Protein AF-A0A2T6CXB2-F1 (afdb_monomer)

Secondary structure (DSSP, 8-state):
-HHHHHHHHHHHHHHHHHHHHHHSS-----------PPP------------GGG--HHHHS-HHHHHHHHHHHHHHHHHHHHHHHHHHHHHHHHHHHHHHHHHHHHHSTT-TTHHHHHHHHHHHHHHHHHHHHHHHHHHHHHHHHHHHHHHHHHHHH-TT-HHHHHHHHHHHHHHHHHHHHHHHHHHHHHHHHHHHHHHHHHHHHHHHHT-

Nearest PDB structures (foldseek):
  8snb-assembly1_1G  TM=4.450E-01  e=1.254E+00  Strongylocentrotus purpuratus
  3zx6-assembly1_B  TM=4.366E-01  e=4.293E+00  Archaeoglobus fulgidus DSM 4304
  7sqc-assembly1_1X  TM=3.582E-01  e=3.839E+00  Chlamydomonas reinhardtii
  8to0-assembly1_E  TM=3.572E-01  e=4.540E+00  Mus musculus

pLDDT: mean 79.6, std 19.06, range [40.72, 96.81]

Solvent-accessible surface area (backbone atoms only — not comparable to full-atom values): 12008 Å² total; per-residue (Å²): 114,75,70,58,55,54,51,50,53,52,48,53,50,51,52,52,50,51,50,51,54,64,65,65,47,76,91,72,72,86,79,73,86,76,86,67,85,83,78,87,79,78,94,74,88,75,94,68,81,77,69,79,87,72,67,55,72,69,74,72,50,52,57,68,60,53,50,58,64,54,45,57,58,52,52,52,42,53,53,49,52,54,52,43,54,54,51,51,52,54,45,53,52,53,51,50,51,50,52,49,53,54,50,51,54,69,73,46,75,86,46,95,62,52,67,64,54,52,51,54,50,50,54,50,53,50,49,53,52,52,51,52,51,25,46,52,35,39,52,52,19,44,55,29,41,52,50,18,52,53,26,47,52,50,29,69,78,38,74,84,41,59,65,33,51,53,51,20,51,52,32,43,53,51,19,54,52,36,36,51,52,18,52,50,49,49,52,52,50,51,58,54,54,54,52,54,53,51,56,53,52,56,52,53,51,53,64,57,74,77,106

Foldseek 3Di:
DVVVLVVVVVVVVVVVVVVVVVVPPPPDDPDDPPPDDDDDDDDDDDPPDPPVVPDPVVVVPPVVVVCVVLVVLVVVLVVLVVVLVVLVVVLVVLVVVLVVLVVVCVVQPDDPCVVVSVVVNVVSVVLNVLSVVLSVLSVVLSVLSVLLSVLVVVCVVPVPPPVSVVSSVVSNVSSVVSNVVSVVSVSVSVVVVVVVVVVVVVVVVVVVVVD

Radius of gyration: 27.87 Å; Cα contacts (8 Å, |Δi|>4): 90; chains: 1; bounding box: 56×37×94 Å

Mean predicted aligned error: 11.86 Å

Sequence (211 aa):
MKKYAILAAAAIGMTAMSLLAKEAAPAGATNVPAGGAAPQQAPGGDAASQNPANKPFLDRLDAVKIASTATSPVNLIISAAIIISFLVQKYGAALGELRGFSRTMRENNGGKNMPNLKEQMHLISRRVRVLRCATQCLASTIVLFIITVLATSVSIVQPDAAAAKIVAAAFMGLGLLTMMVGVLLEIADNLLSSQSFRAEEEDLQRHIEEK

Structure (mmCIF, N/CA/C/O backbone):
data_AF-A0A2T6CXB2-F1
#
_entry.id   AF-A0A2T6CXB2-F1
#
loop_
_atom_site.group_PDB
_atom_site.id
_atom_site.type_symbol
_atom_site.label_atom_id
_atom_site.label_alt_id
_atom_site.label_comp_id
_atom_site.label_asym_id
_atom_site.label_entity_id
_atom_site.label_seq_id
_atom_site.pdbx_PDB_ins_code
_atom_site.Cartn_x
_atom_site.Cartn_y
_atom_site.Cartn_z
_atom_site.occupancy
_atom_site.B_iso_or_equiv
_atom_site.auth_seq_id
_atom_site.auth_comp_id
_atom_site.auth_asym_id
_atom_site.auth_atom_id
_atom_site.pdbx_PDB_model_num
ATOM 1 N N . MET A 1 1 ? 3.310 -19.435 -17.159 1.00 49.50 1 MET A N 1
ATOM 2 C CA . MET A 1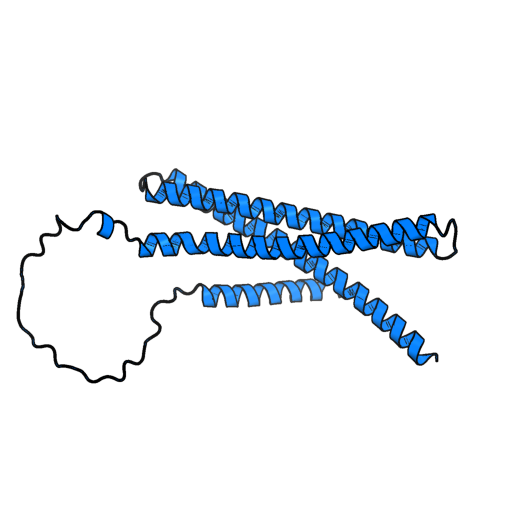 1 ? 4.037 -18.649 -16.132 1.00 49.50 1 MET A CA 1
ATOM 3 C C . MET A 1 1 ? 3.143 -17.810 -15.202 1.00 49.50 1 MET A C 1
ATOM 5 O O . MET A 1 1 ? 3.374 -17.861 -14.004 1.00 49.50 1 MET A O 1
ATOM 9 N N . LYS A 1 2 ? 2.077 -17.127 -15.666 1.00 40.81 2 LYS A N 1
ATOM 10 C CA . LYS A 1 2 ? 1.183 -16.301 -14.804 1.00 40.81 2 LYS A CA 1
ATOM 11 C C . LYS A 1 2 ? 0.558 -17.015 -13.583 1.00 40.81 2 LYS A C 1
ATOM 13 O O . LYS A 1 2 ? 0.382 -16.382 -12.551 1.00 40.81 2 LYS A O 1
ATOM 18 N N . LYS A 1 3 ? 0.261 -18.320 -13.666 1.00 45.81 3 LYS A N 1
ATOM 19 C CA . LYS A 1 3 ? -0.321 -19.092 -12.5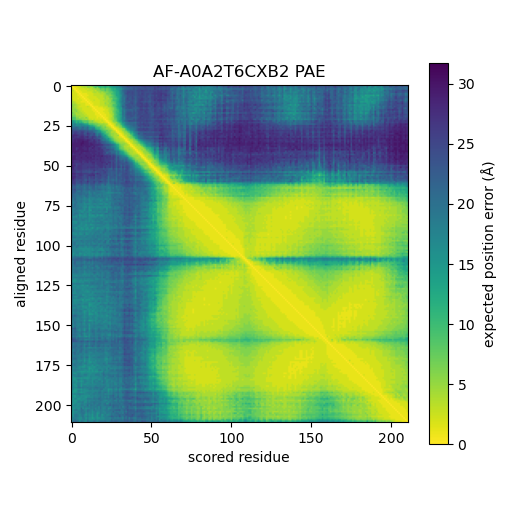44 1.00 45.81 3 LYS A CA 1
ATOM 20 C C . LYS A 1 3 ? 0.658 -19.306 -11.376 1.00 45.81 3 LYS A C 1
ATOM 22 O O . LYS A 1 3 ? 0.232 -19.295 -10.229 1.00 45.81 3 LYS A O 1
ATOM 27 N N . TYR A 1 4 ? 1.958 -19.429 -11.654 1.00 47.41 4 TYR A N 1
ATOM 28 C CA . TYR A 1 4 ? 2.978 -19.662 -10.623 1.00 47.41 4 TYR A CA 1
ATOM 29 C C . TYR A 1 4 ? 3.318 -18.394 -9.832 1.00 47.41 4 TYR A C 1
ATOM 31 O O . TYR A 1 4 ? 3.575 -18.480 -8.639 1.00 47.41 4 TYR A O 1
ATOM 39 N N . ALA A 1 5 ? 3.237 -17.213 -10.456 1.00 46.31 5 ALA A N 1
ATOM 40 C CA . ALA A 1 5 ? 3.442 -15.937 -9.763 1.00 46.31 5 ALA A CA 1
ATOM 41 C C . ALA A 1 5 ? 2.321 -15.637 -8.750 1.00 46.31 5 ALA A C 1
ATOM 43 O O . ALA A 1 5 ? 2.589 -15.143 -7.659 1.00 46.31 5 ALA A O 1
ATOM 44 N N . ILE A 1 6 ? 1.075 -15.996 -9.084 1.00 47.16 6 ILE A N 1
ATOM 45 C CA . ILE A 1 6 ? -0.074 -15.859 -8.177 1.00 47.16 6 ILE A CA 1
ATOM 46 C C . ILE A 1 6 ? 0.052 -16.839 -7.000 1.00 47.16 6 ILE A C 1
ATOM 48 O O . ILE A 1 6 ? -0.173 -16.451 -5.858 1.00 47.16 6 ILE A O 1
ATOM 52 N N . LEU A 1 7 ? 0.482 -18.081 -7.258 1.00 46.44 7 LEU A N 1
ATOM 53 C CA . LEU A 1 7 ? 0.743 -19.077 -6.210 1.00 46.44 7 LEU A CA 1
ATOM 54 C C . LEU A 1 7 ? 1.919 -18.686 -5.298 1.00 46.44 7 LEU A C 1
ATOM 56 O O . LEU A 1 7 ? 1.825 -18.867 -4.090 1.00 46.44 7 LEU A O 1
ATOM 60 N N . ALA A 1 8 ? 2.989 -18.100 -5.842 1.00 48.88 8 ALA A N 1
ATOM 61 C CA . ALA A 1 8 ? 4.136 -17.643 -5.056 1.00 48.88 8 ALA A CA 1
ATOM 62 C C . ALA A 1 8 ? 3.803 -16.417 -4.186 1.00 48.88 8 ALA A C 1
ATOM 64 O O . ALA A 1 8 ? 4.180 -16.378 -3.019 1.00 48.88 8 ALA A O 1
ATOM 65 N N . ALA A 1 9 ? 3.044 -15.448 -4.710 1.00 47.00 9 ALA A N 1
ATOM 66 C CA . ALA A 1 9 ? 2.581 -14.300 -3.926 1.00 47.00 9 ALA A CA 1
ATOM 67 C C . ALA A 1 9 ? 1.601 -14.722 -2.816 1.00 47.00 9 ALA A C 1
ATOM 69 O O . ALA A 1 9 ? 1.693 -14.229 -1.693 1.00 47.00 9 ALA A O 1
ATOM 70 N N . ALA A 1 10 ? 0.716 -15.686 -3.100 1.00 46.47 10 ALA A N 1
ATOM 71 C CA . ALA A 1 10 ? -0.162 -16.279 -2.094 1.00 46.47 10 AL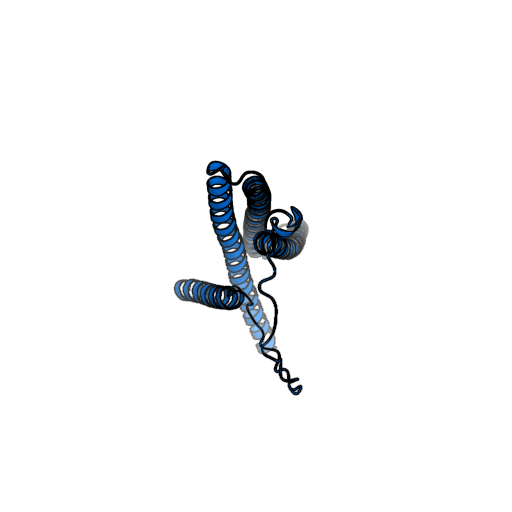A A CA 1
ATOM 72 C C . ALA A 1 10 ? 0.625 -17.052 -1.022 1.00 46.47 10 ALA A C 1
ATOM 74 O O . ALA A 1 10 ? 0.291 -16.952 0.155 1.00 46.47 10 ALA A O 1
ATOM 75 N N . ALA A 1 11 ? 1.691 -17.767 -1.401 1.00 47.12 11 ALA A N 1
ATOM 76 C CA . ALA A 1 11 ? 2.556 -18.481 -0.465 1.00 47.12 11 ALA A CA 1
ATOM 77 C C . ALA A 1 11 ? 3.343 -17.521 0.439 1.00 47.12 11 ALA A C 1
ATOM 79 O O . ALA A 1 11 ? 3.348 -17.713 1.647 1.00 47.12 11 ALA A O 1
ATOM 80 N N . ILE A 1 12 ? 3.932 -16.448 -0.104 1.00 52.31 12 ILE A N 1
ATOM 81 C CA . ILE A 1 12 ? 4.645 -15.431 0.692 1.00 52.31 12 ILE A CA 1
ATOM 82 C C . ILE A 1 12 ? 3.676 -14.705 1.635 1.00 52.31 12 ILE A C 1
ATOM 84 O O . ILE A 1 12 ? 4.003 -14.493 2.802 1.00 52.31 12 ILE A O 1
ATOM 88 N N . GLY A 1 13 ? 2.463 -14.396 1.162 1.00 47.09 13 GLY A N 1
ATOM 89 C CA . GLY A 1 13 ? 1.388 -13.864 1.998 1.00 47.09 13 GLY A CA 1
ATOM 90 C C . GLY A 1 13 ? 1.000 -14.818 3.130 1.00 47.09 13 GLY A C 1
ATOM 91 O O . GLY A 1 13 ? 0.891 -14.384 4.273 1.00 47.09 13 GLY A O 1
ATOM 92 N N . MET A 1 14 ? 0.874 -16.121 2.853 1.00 57.38 14 MET A N 1
ATOM 93 C CA . MET A 1 14 ? 0.590 -17.137 3.873 1.00 57.38 14 MET A CA 1
ATOM 94 C C . MET A 1 14 ? 1.729 -17.276 4.888 1.00 57.38 14 MET A C 1
ATOM 96 O O . MET A 1 14 ? 1.453 -17.378 6.080 1.00 57.38 14 MET A O 1
ATOM 100 N N . THR A 1 15 ? 2.996 -17.221 4.469 1.00 55.22 15 THR A N 1
ATOM 101 C CA . THR A 1 15 ? 4.145 -17.310 5.386 1.00 55.22 15 THR A CA 1
ATOM 102 C C . THR A 1 15 ? 4.271 -16.062 6.261 1.00 55.22 15 THR A C 1
ATOM 104 O O . THR A 1 15 ? 4.502 -16.182 7.462 1.00 55.22 15 THR A O 1
ATOM 107 N N . ALA A 1 16 ? 4.049 -14.869 5.699 1.00 49.06 16 ALA A N 1
ATOM 108 C CA . ALA A 1 16 ? 4.037 -13.618 6.457 1.00 49.06 16 ALA A CA 1
ATOM 109 C C . ALA A 1 16 ? 2.860 -13.563 7.445 1.00 49.06 16 ALA A C 1
ATOM 111 O O . ALA A 1 16 ? 3.040 -13.162 8.591 1.00 49.06 16 ALA A O 1
ATOM 112 N N . MET A 1 17 ? 1.678 -14.044 7.044 1.00 52.41 17 MET A N 1
ATOM 113 C CA . MET A 1 17 ? 0.503 -14.137 7.918 1.00 52.41 17 MET A CA 1
ATOM 114 C C . MET A 1 17 ? 0.688 -15.194 9.017 1.00 52.41 17 MET A C 1
ATOM 116 O O . MET A 1 17 ? 0.229 -14.995 10.135 1.00 52.41 17 MET A O 1
ATOM 120 N N . SER A 1 18 ? 1.424 -16.274 8.735 1.00 55.44 18 SER A N 1
ATOM 121 C CA . SER A 1 18 ? 1.801 -17.293 9.726 1.00 55.44 18 SER A CA 1
ATOM 122 C C . SER A 1 18 ? 2.822 -16.768 10.737 1.00 55.44 18 SER A C 1
ATOM 124 O O . SER A 1 18 ? 2.737 -17.101 11.915 1.00 55.44 18 SER A O 1
ATOM 126 N N . LEU A 1 19 ? 3.773 -15.934 10.301 1.00 55.72 19 LEU A N 1
ATOM 127 C CA . LEU A 1 19 ? 4.745 -15.283 11.183 1.00 55.72 19 LEU A CA 1
ATOM 128 C C . LEU A 1 19 ? 4.080 -14.208 12.050 1.00 55.72 19 LEU A C 1
ATOM 130 O O . LEU A 1 19 ? 4.273 -14.228 13.260 1.00 55.72 19 LEU A O 1
ATOM 134 N N . LEU A 1 20 ? 3.204 -13.373 11.478 1.00 47.97 20 LEU A N 1
ATOM 135 C CA . LEU A 1 20 ? 2.414 -12.410 12.253 1.00 47.97 20 LEU A CA 1
ATOM 136 C C . LEU A 1 20 ? 1.442 -13.095 13.223 1.00 47.97 20 LEU A C 1
ATOM 138 O O . LEU A 1 20 ? 1.267 -12.616 14.336 1.00 47.97 20 LEU A O 1
ATOM 142 N N . ALA A 1 21 ? 0.830 -14.222 12.847 1.00 55.75 21 ALA A N 1
ATOM 143 C CA . ALA A 1 21 ? -0.010 -15.004 13.758 1.00 55.75 21 ALA A CA 1
ATOM 144 C C . ALA A 1 21 ? 0.807 -15.661 14.885 1.00 55.75 21 ALA A C 1
ATOM 146 O O . ALA A 1 21 ? 0.302 -15.831 15.993 1.00 55.75 21 ALA A O 1
ATOM 147 N N . LYS A 1 22 ? 2.077 -15.997 14.623 1.00 54.88 22 LYS A N 1
ATOM 148 C CA . LYS A 1 22 ? 3.015 -16.529 15.619 1.00 54.88 22 LYS A CA 1
ATOM 149 C C . LYS A 1 22 ? 3.519 -15.449 16.585 1.00 54.88 22 LYS A C 1
ATOM 151 O O . LYS A 1 22 ? 3.798 -15.767 17.735 1.00 54.88 22 LYS A O 1
ATOM 156 N N . GLU A 1 23 ? 3.578 -14.194 16.144 1.00 47.66 23 GLU A N 1
ATOM 157 C CA . GLU A 1 23 ? 3.921 -13.019 16.965 1.00 47.66 23 GLU A CA 1
ATOM 158 C C . GLU A 1 23 ? 2.707 -12.394 17.675 1.00 47.66 23 GLU A C 1
ATOM 160 O O . GLU A 1 23 ? 2.856 -11.752 18.709 1.00 47.66 23 GLU A O 1
ATOM 165 N N . ALA A 1 24 ? 1.495 -12.617 17.157 1.00 43.38 24 ALA A N 1
ATOM 166 C CA . ALA A 1 24 ? 0.232 -12.219 17.782 1.00 43.38 24 ALA A CA 1
ATOM 167 C C . ALA A 1 24 ? -0.276 -13.225 18.831 1.00 43.38 24 ALA A C 1
ATOM 169 O O . ALA A 1 24 ? -1.319 -12.995 19.450 1.00 43.38 24 ALA A O 1
ATOM 170 N N . ALA A 1 25 ? 0.454 -14.321 19.071 1.00 42.44 25 ALA A N 1
ATOM 171 C CA . ALA A 1 25 ? 0.309 -15.050 20.321 1.00 42.44 25 ALA A CA 1
ATOM 172 C C . ALA A 1 25 ? 0.633 -14.063 21.456 1.00 42.44 25 ALA A C 1
ATOM 174 O O . ALA A 1 25 ? 1.696 -13.440 21.414 1.00 42.44 25 ALA A O 1
ATOM 175 N N . PRO A 1 26 ? -0.264 -13.859 22.439 1.00 45.59 26 PRO A N 1
ATOM 176 C CA . PRO A 1 26 ? 0.002 -12.930 23.524 1.00 45.59 26 PRO A CA 1
ATOM 177 C C . PRO A 1 26 ? 1.337 -13.322 24.145 1.00 45.59 26 PRO A C 1
ATOM 179 O O . PRO A 1 26 ? 1.515 -14.478 24.534 1.00 45.59 26 PRO A O 1
ATOM 182 N N . ALA A 1 27 ? 2.268 -12.372 24.214 1.00 48.16 27 ALA A N 1
ATOM 183 C CA . ALA A 1 27 ? 3.488 -12.476 24.997 1.00 48.16 27 ALA A CA 1
ATOM 184 C C . ALA A 1 27 ? 3.113 -12.574 26.488 1.00 48.16 27 ALA A C 1
ATOM 186 O O . ALA A 1 27 ? 3.281 -11.645 27.270 1.00 48.16 27 ALA A O 1
ATOM 187 N N . GLY A 1 28 ? 2.521 -13.701 26.871 1.00 51.53 28 GLY A N 1
ATOM 188 C CA . GLY A 1 28 ? 2.419 -14.171 28.230 1.00 51.53 28 GLY A CA 1
ATOM 189 C C . GLY A 1 28 ? 3.681 -14.962 28.529 1.00 51.53 28 GLY A C 1
ATOM 190 O O . GLY A 1 28 ? 3.909 -16.013 27.941 1.00 51.53 28 GLY A O 1
ATOM 191 N N . ALA A 1 29 ? 4.467 -14.438 29.466 1.00 46.69 29 ALA A N 1
ATOM 192 C CA . ALA A 1 29 ? 5.524 -15.137 30.185 1.00 46.69 29 ALA A CA 1
ATOM 193 C C . ALA A 1 29 ? 6.723 -15.611 29.344 1.00 46.69 29 ALA A C 1
ATOM 195 O O . ALA A 1 29 ? 6.941 -16.802 29.127 1.00 46.69 29 ALA A O 1
ATOM 196 N N . THR A 1 30 ? 7.633 -14.684 29.032 1.00 42.38 30 THR A N 1
ATOM 197 C CA . THR A 1 30 ? 9.053 -15.038 29.130 1.00 42.38 30 THR A CA 1
ATOM 198 C C . THR A 1 30 ? 9.317 -15.457 30.574 1.00 42.38 30 THR A C 1
ATOM 200 O O . THR A 1 30 ? 9.422 -14.621 31.471 1.00 42.38 30 THR A O 1
ATOM 203 N N . ASN A 1 31 ? 9.367 -16.770 30.784 1.00 47.97 31 ASN A N 1
ATOM 204 C CA . ASN A 1 31 ? 10.002 -17.404 31.926 1.00 47.97 31 ASN A CA 1
ATOM 205 C C . ASN A 1 31 ? 11.421 -16.829 32.032 1.00 47.97 31 ASN A C 1
ATOM 207 O O . ASN A 1 31 ? 12.307 -17.191 31.260 1.00 47.97 31 ASN A O 1
ATOM 211 N N . VAL A 1 32 ? 11.621 -15.889 32.951 1.00 46.22 32 VAL A N 1
ATOM 212 C CA . VAL A 1 32 ? 12.951 -15.528 33.433 1.00 46.22 32 VAL A CA 1
ATOM 213 C C . VAL A 1 32 ? 13.434 -16.742 34.230 1.00 46.22 32 VAL A C 1
ATOM 215 O O . VAL A 1 32 ? 12.782 -17.081 35.220 1.00 46.22 32 VAL A O 1
ATOM 218 N N . PRO A 1 33 ? 14.524 -17.434 33.850 1.00 42.50 33 PRO A N 1
ATOM 219 C CA . PRO A 1 33 ? 15.130 -18.409 34.739 1.00 42.50 33 PRO A CA 1
ATOM 220 C C . PRO A 1 33 ? 15.756 -17.640 35.906 1.00 42.50 33 PRO A C 1
ATOM 222 O O . PRO A 1 33 ? 16.891 -17.173 35.840 1.00 42.50 33 PRO A O 1
ATOM 225 N N . ALA A 1 34 ? 14.980 -17.472 36.976 1.00 40.72 34 ALA A N 1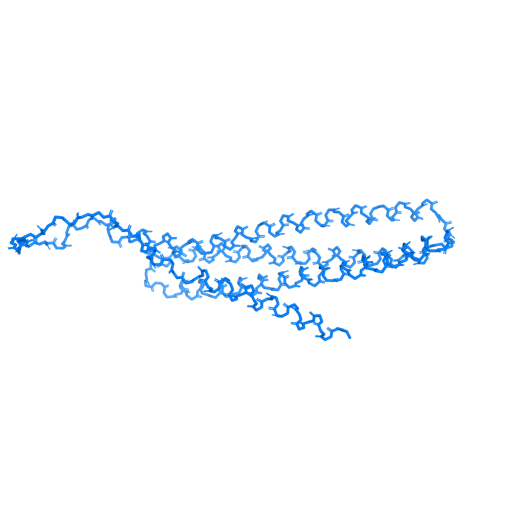
ATOM 226 C CA . ALA A 1 34 ? 15.463 -17.013 38.264 1.00 40.72 34 ALA A CA 1
ATOM 227 C C . ALA A 1 34 ? 16.322 -18.126 38.882 1.00 40.72 34 ALA A C 1
ATOM 229 O O . ALA A 1 34 ? 15.867 -18.933 39.689 1.00 40.72 34 ALA A O 1
ATOM 230 N N . GLY A 1 35 ? 17.588 -18.182 38.473 1.00 48.16 35 GLY A N 1
ATOM 231 C CA . GLY A 1 35 ? 18.644 -18.756 39.292 1.00 48.16 35 GLY A CA 1
ATOM 232 C C . GLY A 1 35 ? 18.882 -17.824 40.476 1.00 48.16 35 GLY A C 1
ATOM 233 O O . GLY A 1 35 ? 19.652 -16.876 40.375 1.00 48.16 35 GLY A O 1
ATOM 234 N N . GLY A 1 36 ? 18.179 -18.060 41.578 1.00 42.72 36 GLY A N 1
ATOM 235 C CA . GLY A 1 36 ? 18.322 -17.291 42.809 1.00 42.72 36 GLY A CA 1
ATOM 236 C C . GLY A 1 36 ? 17.534 -17.958 43.922 1.00 42.72 36 GLY A C 1
ATOM 237 O O . GLY A 1 36 ? 16.311 -18.001 43.876 1.00 42.72 36 GLY A O 1
ATOM 238 N N . ALA A 1 37 ? 18.263 -18.539 44.869 1.00 42.72 37 ALA A N 1
ATOM 239 C CA . ALA A 1 37 ? 17.769 -19.357 45.962 1.00 42.72 37 ALA A CA 1
ATOM 240 C C . ALA A 1 37 ? 16.562 -18.758 46.708 1.00 42.72 37 ALA A C 1
ATOM 242 O O . ALA A 1 37 ? 16.501 -17.566 47.007 1.00 42.72 37 ALA A O 1
ATOM 243 N N . ALA A 1 38 ? 15.633 -19.648 47.046 1.00 47.44 38 ALA A N 1
ATOM 244 C CA . ALA A 1 38 ? 14.482 -19.399 47.895 1.00 47.44 38 ALA A CA 1
ATOM 245 C C . ALA A 1 38 ? 14.868 -18.843 49.278 1.00 47.44 38 ALA A C 1
ATOM 247 O O . ALA A 1 38 ? 15.774 -19.376 49.921 1.00 47.44 38 ALA A O 1
ATOM 248 N N . PRO A 1 39 ? 14.066 -17.917 49.826 1.00 45.47 39 PRO A N 1
ATOM 249 C CA . PRO A 1 39 ? 13.702 -17.935 51.224 1.00 45.47 39 PRO A CA 1
ATOM 250 C C . PRO A 1 39 ? 12.328 -18.592 51.367 1.00 45.47 39 PRO A C 1
ATOM 252 O O . PRO A 1 39 ? 11.320 -18.180 50.796 1.00 45.47 39 PRO A O 1
ATOM 255 N N . GLN A 1 40 ? 12.339 -19.658 52.148 1.00 49.75 40 GLN A N 1
ATOM 256 C CA . GLN A 1 40 ? 11.216 -20.435 52.639 1.00 49.75 40 GLN A CA 1
ATOM 257 C C . GLN A 1 40 ? 10.167 -19.513 53.285 1.00 49.75 40 GLN A C 1
ATOM 259 O O . GLN A 1 40 ? 10.409 -18.917 54.333 1.00 49.75 40 GLN A O 1
ATOM 264 N N . GLN A 1 41 ? 9.010 -19.366 52.636 1.00 45.31 41 GLN A N 1
ATOM 265 C CA . GLN A 1 41 ? 7.900 -18.555 53.130 1.00 45.31 41 GLN A CA 1
ATOM 266 C C . GLN A 1 41 ? 7.063 -19.398 54.102 1.00 45.31 41 GLN A C 1
ATOM 268 O O . GLN A 1 41 ? 6.547 -20.459 53.749 1.00 45.31 41 GLN A O 1
ATOM 273 N N . ALA A 1 42 ? 7.012 -18.950 55.355 1.00 45.75 42 ALA A N 1
ATOM 274 C CA . ALA A 1 42 ? 6.320 -19.611 56.453 1.00 45.75 42 ALA A CA 1
ATOM 275 C C . ALA A 1 42 ? 4.783 -19.597 56.275 1.00 45.75 42 ALA A C 1
ATOM 277 O O . ALA A 1 42 ? 4.243 -18.639 55.716 1.00 45.75 42 ALA A O 1
ATOM 278 N N . PRO A 1 43 ? 4.058 -20.610 56.785 1.00 57.50 43 PRO A N 1
ATOM 279 C CA . PRO A 1 43 ? 2.602 -20.623 56.809 1.00 57.50 43 PRO A CA 1
ATOM 280 C C . PRO A 1 43 ? 2.100 -19.904 58.070 1.00 57.50 43 PRO A C 1
ATOM 282 O O . PRO A 1 43 ? 2.128 -20.468 59.162 1.00 57.50 43 PRO A O 1
ATOM 285 N N . GLY A 1 44 ? 1.638 -18.660 57.950 1.00 56.00 44 GLY A N 1
ATOM 286 C CA . GLY A 1 44 ? 1.001 -17.984 59.083 1.00 56.00 44 GLY A CA 1
ATOM 287 C C . GLY A 1 44 ? 0.539 -16.558 58.798 1.00 56.00 44 GLY A C 1
ATOM 288 O O . GLY A 1 44 ? 1.365 -15.719 58.461 1.00 56.00 44 GLY A O 1
ATOM 289 N N . GLY A 1 45 ? -0.761 -16.316 59.012 1.00 52.66 45 GLY A N 1
ATOM 290 C CA . GLY A 1 45 ? -1.401 -14.992 59.111 1.00 52.66 45 GLY A CA 1
ATOM 291 C C . GLY A 1 45 ? -1.603 -14.286 57.763 1.00 52.66 45 GLY A C 1
ATOM 292 O O . GLY A 1 45 ? -0.711 -14.258 56.934 1.00 52.66 45 GLY A O 1
ATOM 293 N N . ASP A 1 46 ? -2.743 -13.710 57.394 1.00 44.72 46 ASP A N 1
ATOM 294 C CA . ASP A 1 46 ? -3.901 -13.290 58.165 1.00 44.72 46 ASP A CA 1
ATOM 295 C C . ASP A 1 46 ? -5.134 -13.287 57.258 1.00 44.72 46 ASP A C 1
ATOM 297 O O . ASP A 1 46 ? -5.138 -12.714 56.167 1.00 44.72 46 ASP A O 1
ATOM 301 N N . ALA A 1 47 ? -6.226 -13.868 57.753 1.00 50.31 47 ALA A N 1
ATOM 302 C CA . ALA A 1 47 ? -7.577 -13.689 57.231 1.00 50.31 47 ALA A CA 1
ATOM 303 C C . ALA A 1 47 ? -8.122 -12.292 57.603 1.00 50.31 47 ALA A C 1
ATOM 305 O O . ALA A 1 47 ? -9.224 -12.146 58.131 1.00 50.31 47 ALA A O 1
ATOM 306 N N . ALA A 1 48 ? -7.331 -11.246 57.361 1.00 52.12 48 ALA A N 1
ATOM 307 C CA . ALA A 1 48 ? -7.726 -9.864 57.569 1.00 52.12 48 ALA A CA 1
ATOM 308 C C . ALA A 1 48 ? -8.485 -9.375 56.333 1.00 52.12 48 ALA A C 1
ATOM 310 O O . ALA A 1 48 ? -7.894 -8.906 55.365 1.00 52.12 48 ALA A O 1
ATOM 311 N N . SER A 1 49 ? -9.808 -9.551 56.385 1.00 54.75 49 SER A N 1
ATOM 312 C CA . SER A 1 49 ? -10.846 -8.670 55.832 1.00 54.75 49 SER A CA 1
ATOM 313 C C . SER A 1 49 ? -10.333 -7.571 54.882 1.00 54.75 49 SER A C 1
ATOM 315 O O . SER A 1 49 ? -10.297 -6.387 55.221 1.00 54.75 49 SER A O 1
ATOM 317 N N . GLN A 1 50 ? -9.932 -7.952 53.665 1.00 55.59 50 GLN A N 1
ATOM 318 C CA . GLN A 1 50 ? -9.737 -6.995 52.583 1.00 55.59 50 GLN A CA 1
ATOM 319 C C . GLN A 1 50 ? -11.124 -6.576 52.117 1.00 55.59 50 GLN A C 1
ATOM 321 O O . GLN A 1 50 ? -11.707 -7.193 51.232 1.00 55.59 50 GLN A O 1
ATOM 326 N N . ASN A 1 51 ? -11.672 -5.550 52.766 1.00 56.09 51 ASN A N 1
ATOM 327 C CA . ASN A 1 51 ? -12.891 -4.880 52.347 1.00 56.09 51 ASN A CA 1
ATOM 328 C C . ASN A 1 51 ? -12.715 -4.419 50.879 1.00 56.09 51 ASN A C 1
ATOM 330 O O . ASN A 1 51 ? -11.961 -3.475 50.625 1.00 56.09 51 ASN A O 1
ATOM 334 N N . PRO A 1 52 ? -13.364 -5.065 49.888 1.00 59.53 52 PRO A N 1
ATOM 335 C CA . PRO A 1 52 ? -13.129 -4.796 48.466 1.00 59.53 52 PRO A CA 1
ATOM 336 C C . PRO A 1 52 ? -13.703 -3.442 48.014 1.00 59.53 52 PRO A C 1
ATOM 338 O O . PRO A 1 52 ? -13.573 -3.069 46.847 1.00 59.53 52 PRO A O 1
ATOM 341 N N . ALA A 1 53 ? -14.346 -2.703 48.923 1.00 62.31 53 ALA A N 1
ATOM 342 C CA . ALA A 1 53 ? -15.062 -1.469 48.639 1.00 62.31 53 ALA A CA 1
ATOM 343 C C . ALA A 1 53 ? -14.165 -0.239 48.415 1.00 62.31 53 ALA A C 1
ATOM 345 O O . ALA A 1 53 ? -14.678 0.777 47.959 1.00 62.31 53 ALA A O 1
ATOM 346 N N . ASN A 1 54 ? -12.857 -0.311 48.697 1.00 60.22 54 ASN A N 1
ATOM 347 C CA . ASN A 1 54 ? -11.971 0.859 48.614 1.00 60.22 54 ASN A CA 1
ATOM 348 C C . ASN A 1 54 ? -10.773 0.687 47.670 1.00 60.22 54 ASN A C 1
ATOM 350 O O . ASN A 1 54 ? -9.738 1.325 47.856 1.00 60.22 54 ASN A O 1
ATOM 354 N N . LYS A 1 55 ? -10.889 -0.175 46.650 1.00 60.16 55 LYS A N 1
ATOM 355 C CA . LYS A 1 55 ? -9.915 -0.137 45.555 1.00 60.16 55 LYS A CA 1
ATOM 356 C C . LYS A 1 55 ? -10.145 1.150 44.758 1.00 60.16 55 LYS A C 1
ATOM 358 O O . LYS A 1 55 ? -11.278 1.365 44.312 1.00 60.16 55 LYS A O 1
ATOM 363 N N . PRO A 1 56 ? -9.125 2.013 44.601 1.00 68.56 56 PRO A N 1
ATOM 364 C CA . PRO A 1 56 ? -9.263 3.259 43.862 1.00 68.56 56 PRO A CA 1
ATOM 365 C C . PRO A 1 56 ? -9.794 2.954 42.459 1.00 68.56 56 PRO A C 1
ATOM 367 O O . PRO A 1 56 ? -9.465 1.931 41.869 1.00 68.56 56 PRO A O 1
ATOM 370 N N . PHE A 1 57 ? -10.622 3.839 41.906 1.00 64.56 57 PHE A N 1
ATOM 371 C CA . PHE A 1 57 ? -11.197 3.709 40.558 1.00 64.56 57 PHE A CA 1
ATOM 372 C C . PHE A 1 57 ? -10.144 3.376 39.473 1.00 64.56 57 PHE A C 1
ATOM 374 O O . PHE A 1 57 ? -10.446 2.705 38.488 1.00 64.56 57 PHE A O 1
ATOM 381 N N . LEU A 1 58 ? -8.889 3.767 39.712 1.00 59.22 58 LEU A N 1
ATOM 382 C CA . LEU A 1 58 ? -7.719 3.469 38.885 1.00 59.22 58 LEU A CA 1
ATOM 383 C C . LEU A 1 58 ? -7.309 1.982 38.864 1.00 59.22 58 LEU A C 1
ATOM 385 O O . LEU A 1 58 ? -6.763 1.551 37.862 1.00 59.22 58 LEU A O 1
ATOM 389 N N . ASP A 1 59 ? -7.627 1.190 39.893 1.00 65.38 59 ASP A N 1
ATOM 390 C CA . ASP A 1 59 ? -7.436 -0.274 39.898 1.00 65.38 59 ASP A CA 1
ATOM 391 C C . ASP A 1 59 ? -8.552 -1.010 39.129 1.00 65.38 59 ASP A C 1
ATOM 393 O O . ASP A 1 59 ? -8.403 -2.176 38.767 1.00 65.38 59 ASP A O 1
ATOM 397 N N . ARG A 1 60 ? -9.702 -0.353 38.894 1.00 56.66 60 ARG A N 1
ATOM 398 C CA . ARG A 1 60 ? -10.807 -0.906 38.082 1.00 56.66 60 ARG A CA 1
ATOM 399 C C . ARG A 1 60 ? -10.632 -0.635 36.592 1.00 56.66 60 ARG A C 1
ATOM 401 O O . ARG A 1 60 ? -11.087 -1.428 35.768 1.00 56.66 60 ARG A O 1
ATOM 408 N N . LEU A 1 61 ? -9.990 0.476 36.246 1.00 63.56 61 LEU A N 1
ATOM 409 C CA . LEU A 1 61 ? -9.463 0.708 34.909 1.00 63.56 61 LEU A CA 1
ATOM 410 C C . LEU A 1 61 ? -8.187 -0.110 34.787 1.00 63.56 61 LEU A C 1
ATOM 412 O O . LEU A 1 61 ? -7.108 0.365 35.112 1.00 63.56 61 LEU A O 1
ATOM 416 N N . ASP A 1 62 ? -8.335 -1.350 34.335 1.00 75.44 62 ASP A N 1
ATOM 417 C CA . ASP A 1 62 ? -7.223 -2.241 34.027 1.00 75.44 62 ASP A CA 1
ATOM 418 C C . ASP A 1 62 ? -6.414 -1.628 32.867 1.00 75.44 62 ASP A C 1
ATOM 420 O O . ASP A 1 62 ? -6.616 -1.926 31.687 1.00 75.44 62 ASP A O 1
ATOM 424 N N . ALA A 1 63 ? -5.568 -0.650 33.201 1.00 72.88 63 ALA A N 1
ATOM 425 C CA . ALA A 1 63 ? -4.854 0.205 32.262 1.00 72.88 63 ALA A CA 1
ATOM 426 C C . ALA A 1 63 ? -3.975 -0.635 31.337 1.00 72.88 63 ALA A C 1
ATOM 428 O O . ALA A 1 63 ? -3.817 -0.312 30.163 1.00 72.88 63 ALA A O 1
ATOM 429 N N . VAL A 1 64 ? -3.491 -1.769 31.848 1.00 79.31 64 VAL A N 1
ATOM 430 C CA . VAL A 1 64 ? -2.765 -2.791 31.095 1.00 79.31 64 VAL A CA 1
ATOM 431 C C . VAL A 1 64 ? -3.637 -3.386 29.988 1.00 79.31 64 VAL A C 1
ATOM 433 O O . VAL A 1 64 ? -3.179 -3.538 28.857 1.00 79.31 64 VAL A O 1
ATOM 436 N N . LYS A 1 65 ? -4.908 -3.683 30.270 1.00 78.38 65 LYS A N 1
ATOM 437 C CA . LYS A 1 65 ? -5.856 -4.235 29.294 1.00 78.38 65 LYS A CA 1
ATOM 438 C C . LYS A 1 65 ? -6.273 -3.209 28.240 1.00 78.38 65 LYS A C 1
ATOM 440 O O . LYS A 1 65 ? -6.426 -3.550 27.068 1.00 78.38 65 LYS A O 1
ATOM 445 N N . ILE A 1 66 ? -6.432 -1.949 28.637 1.00 76.62 66 ILE A N 1
ATOM 446 C CA . ILE A 1 66 ? -6.737 -0.855 27.703 1.00 76.62 66 ILE A CA 1
ATOM 447 C C . ILE A 1 66 ? -5.539 -0.589 26.796 1.00 76.62 66 ILE A C 1
ATOM 449 O O . ILE A 1 66 ? -5.695 -0.545 25.575 1.00 76.62 66 ILE A O 1
ATOM 453 N N . ALA A 1 67 ? -4.345 -0.476 27.379 1.00 79.25 67 ALA A N 1
ATOM 454 C CA . ALA A 1 67 ? -3.113 -0.281 26.633 1.00 79.25 67 ALA A CA 1
ATOM 455 C C . ALA A 1 67 ? -2.891 -1.430 25.642 1.00 79.25 67 ALA A C 1
ATOM 457 O O . ALA A 1 67 ? -2.659 -1.175 24.461 1.00 79.25 67 ALA A O 1
ATOM 458 N N . SER A 1 68 ? -3.043 -2.687 26.069 1.00 81.50 68 SER A N 1
ATOM 459 C CA . SER A 1 68 ? -2.845 -3.841 25.183 1.00 81.50 68 SER A CA 1
ATOM 460 C C . SER A 1 68 ? -3.867 -3.903 24.044 1.00 81.50 68 SER A C 1
ATOM 462 O O . SER A 1 68 ? -3.490 -4.175 22.905 1.00 81.50 68 SER A O 1
ATOM 464 N N . THR A 1 69 ? -5.132 -3.561 24.307 1.00 82.06 69 THR A N 1
ATOM 465 C CA . THR A 1 69 ? -6.185 -3.534 23.277 1.00 82.06 69 THR A CA 1
ATOM 466 C C . THR A 1 69 ? -5.973 -2.396 22.272 1.00 82.06 69 THR A C 1
ATOM 468 O O . THR A 1 69 ? -6.173 -2.584 21.073 1.00 82.06 69 THR A O 1
ATOM 471 N N . ALA A 1 70 ? -5.527 -1.222 22.730 1.00 83.00 70 ALA A N 1
ATOM 472 C CA . ALA A 1 70 ? -5.280 -0.064 21.870 1.00 83.00 70 ALA A CA 1
ATOM 473 C C . ALA A 1 70 ? -3.971 -0.168 21.065 1.00 83.00 70 ALA A C 1
ATOM 475 O O . ALA A 1 70 ? -3.869 0.409 19.984 1.00 83.00 70 ALA A O 1
ATOM 476 N N . THR A 1 71 ? -2.977 -0.918 21.552 1.00 88.00 71 THR A N 1
ATOM 477 C CA . THR A 1 71 ? -1.654 -1.013 20.907 1.00 88.00 71 THR A CA 1
ATOM 478 C C . THR A 1 71 ? -1.727 -1.667 19.524 1.00 88.00 71 THR A C 1
ATOM 480 O O . THR A 1 71 ? -1.040 -1.238 18.599 1.00 88.00 71 THR A O 1
ATOM 483 N N . SER A 1 72 ? -2.592 -2.670 19.344 1.00 88.12 72 SER A N 1
ATOM 484 C CA . SER A 1 72 ? -2.716 -3.397 18.072 1.00 88.12 72 SER A CA 1
ATOM 485 C C . SER A 1 72 ? -3.090 -2.498 16.873 1.00 88.12 72 SER A C 1
ATOM 487 O O . SER A 1 72 ? -2.322 -2.459 15.907 1.00 88.12 72 SER A O 1
ATOM 489 N N . PRO A 1 73 ? -4.197 -1.725 16.897 1.00 88.94 73 PRO A N 1
ATOM 490 C CA . PRO A 1 73 ? -4.543 -0.842 15.782 1.00 88.94 73 PRO A CA 1
ATOM 491 C C . PRO A 1 73 ? -3.531 0.295 15.582 1.00 88.94 73 PRO A C 1
ATOM 493 O O . PRO A 1 73 ? -3.293 0.698 14.446 1.00 88.94 73 PRO A O 1
ATOM 496 N N . VAL A 1 74 ? -2.887 0.782 16.649 1.00 91.12 74 VAL A N 1
ATOM 497 C CA . VAL A 1 74 ? -1.828 1.800 16.539 1.00 91.12 74 VAL A CA 1
ATOM 498 C C . VAL A 1 74 ? -0.627 1.261 15.760 1.00 91.12 74 VAL A C 1
ATOM 500 O O . VAL A 1 74 ? -0.152 1.926 14.839 1.00 91.12 74 VAL A O 1
ATOM 503 N N . ASN A 1 75 ? -0.185 0.034 16.050 1.00 93.25 75 ASN A N 1
ATOM 504 C CA . ASN A 1 75 ? 0.902 -0.606 15.306 1.00 93.25 75 ASN A CA 1
ATOM 505 C C . ASN A 1 75 ? 0.556 -0.760 13.818 1.00 93.25 75 ASN A C 1
ATOM 507 O O . ASN A 1 75 ? 1.388 -0.458 12.965 1.00 93.25 75 ASN A O 1
ATOM 511 N N . LEU A 1 76 ? -0.685 -1.143 13.494 1.00 91.62 76 LEU A N 1
ATOM 512 C CA . LEU A 1 76 ? -1.146 -1.237 12.104 1.00 91.62 76 LEU A CA 1
ATOM 513 C C . LEU A 1 76 ? -1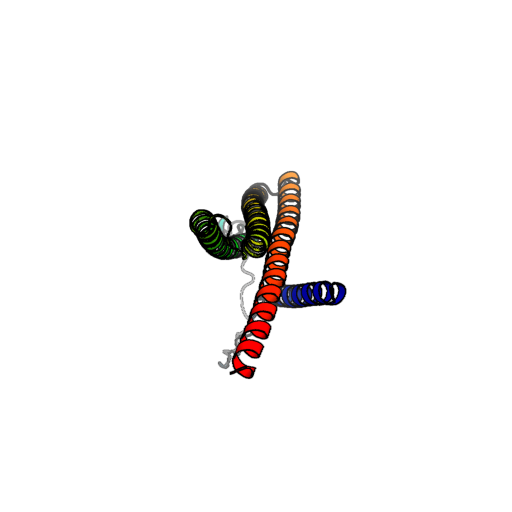.120 0.116 11.379 1.00 91.62 76 LEU A C 1
ATOM 515 O O . LEU A 1 76 ? -0.714 0.177 10.217 1.00 91.62 76 LEU A O 1
ATOM 519 N N . ILE A 1 77 ? -1.506 1.204 12.054 1.00 93.88 77 ILE A N 1
ATOM 520 C CA . ILE A 1 77 ? -1.430 2.562 11.494 1.00 93.88 77 ILE A CA 1
ATOM 521 C C . ILE A 1 77 ? 0.024 2.935 11.183 1.00 93.88 77 ILE A C 1
ATOM 523 O O . ILE A 1 77 ? 0.304 3.445 10.097 1.00 93.88 77 ILE A O 1
ATOM 527 N N . ILE A 1 78 ? 0.954 2.651 12.101 1.00 95.25 78 ILE A N 1
ATOM 528 C CA . ILE A 1 78 ? 2.385 2.932 11.910 1.00 95.25 78 ILE A CA 1
ATOM 529 C C . ILE A 1 78 ? 2.930 2.134 10.719 1.00 95.25 78 ILE A C 1
ATOM 531 O O . ILE A 1 78 ? 3.570 2.709 9.837 1.00 95.25 78 ILE A O 1
ATOM 535 N N . SER A 1 79 ? 2.630 0.835 10.636 1.00 93.94 79 SER A N 1
ATOM 536 C CA . SER A 1 79 ? 3.033 0.003 9.497 1.00 93.94 79 SER A CA 1
ATOM 537 C C . SER A 1 79 ? 2.484 0.537 8.170 1.00 93.94 79 SER A C 1
ATOM 539 O O . SER A 1 79 ? 3.231 0.647 7.198 1.00 93.94 79 SER A O 1
ATOM 541 N N . ALA A 1 80 ? 1.208 0.932 8.122 1.00 92.81 80 ALA A N 1
ATOM 542 C CA . ALA A 1 80 ? 0.608 1.519 6.925 1.00 92.81 80 ALA A CA 1
ATOM 543 C C . ALA A 1 80 ? 1.285 2.842 6.522 1.00 92.81 80 ALA A C 1
ATOM 545 O O . ALA A 1 80 ? 1.541 3.065 5.339 1.00 92.81 80 ALA A O 1
ATOM 546 N N . ALA A 1 81 ? 1.630 3.700 7.486 1.00 94.06 81 ALA A N 1
ATOM 547 C CA . ALA A 1 81 ? 2.328 4.960 7.227 1.00 94.06 81 ALA A CA 1
ATOM 548 C C . ALA A 1 81 ? 3.741 4.747 6.649 1.00 94.06 81 ALA A C 1
ATOM 550 O O . ALA A 1 81 ? 4.159 5.467 5.735 1.00 94.06 81 ALA A O 1
ATOM 551 N N . ILE A 1 82 ? 4.460 3.730 7.134 1.00 95.56 82 ILE A N 1
ATOM 552 C CA . ILE A 1 82 ? 5.769 3.339 6.594 1.00 95.56 82 ILE A CA 1
ATOM 553 C C . ILE A 1 82 ? 5.626 2.883 5.135 1.00 95.56 82 ILE A C 1
ATOM 555 O O . ILE A 1 82 ? 6.354 3.366 4.267 1.00 95.56 82 ILE A O 1
ATOM 559 N N . ILE A 1 83 ? 4.649 2.021 4.840 1.00 93.69 83 ILE A N 1
ATOM 560 C CA . ILE A 1 83 ? 4.385 1.546 3.472 1.00 93.69 83 ILE A CA 1
ATOM 561 C C . ILE A 1 83 ? 4.047 2.718 2.541 1.00 93.69 83 ILE A C 1
ATOM 563 O O . ILE A 1 83 ? 4.610 2.836 1.452 1.00 93.69 83 ILE A O 1
ATOM 567 N N . ILE A 1 84 ? 3.182 3.639 2.977 1.00 94.44 84 ILE A N 1
ATOM 568 C CA . ILE A 1 84 ? 2.854 4.846 2.204 1.00 94.44 84 ILE A CA 1
ATOM 569 C C . ILE A 1 84 ? 4.113 5.665 1.906 1.00 94.44 84 ILE A C 1
ATOM 571 O O . ILE A 1 84 ? 4.276 6.127 0.778 1.00 94.44 84 ILE A O 1
ATOM 575 N N . SER A 1 85 ? 5.013 5.823 2.878 1.00 95.38 85 SER A N 1
ATOM 576 C CA . SER A 1 85 ? 6.262 6.570 2.687 1.00 95.38 85 SER A CA 1
ATOM 577 C C . SER A 1 85 ? 7.126 5.951 1.582 1.00 95.38 85 SER A C 1
ATOM 579 O O . SER A 1 85 ? 7.605 6.671 0.703 1.00 95.38 85 SER A O 1
ATOM 581 N N . PHE A 1 86 ? 7.250 4.620 1.552 1.00 93.94 86 PHE A N 1
ATOM 582 C CA . PHE A 1 86 ? 7.939 3.912 0.468 1.00 93.94 86 PHE A CA 1
ATOM 583 C C . PHE A 1 86 ? 7.226 4.059 -0.885 1.00 93.94 86 PHE A C 1
ATOM 585 O O . PHE A 1 86 ? 7.877 4.301 -1.906 1.00 93.94 86 PHE A O 1
ATOM 592 N N . LEU A 1 87 ? 5.892 3.983 -0.918 1.00 92.81 87 LEU A N 1
ATOM 593 C CA . LEU A 1 87 ? 5.116 4.185 -2.147 1.00 92.81 87 LEU A CA 1
ATOM 594 C C . LEU A 1 87 ? 5.261 5.603 -2.706 1.00 92.81 87 LEU A C 1
ATOM 596 O O . LEU A 1 87 ? 5.361 5.768 -3.920 1.00 92.81 87 LEU A O 1
ATOM 600 N N . VAL A 1 88 ? 5.310 6.623 -1.846 1.00 93.81 88 VAL A N 1
ATOM 601 C CA . VAL A 1 88 ? 5.520 8.019 -2.259 1.00 93.81 88 VAL A CA 1
ATOM 602 C C . VAL A 1 88 ? 6.898 8.195 -2.898 1.00 93.81 88 VAL A C 1
ATOM 604 O O . VAL A 1 88 ? 7.004 8.853 -3.933 1.00 93.81 88 VAL A O 1
ATOM 607 N N . GLN A 1 89 ? 7.939 7.565 -2.347 1.00 95.25 89 GLN A N 1
ATOM 608 C CA . GLN A 1 89 ? 9.277 7.577 -2.948 1.00 95.25 89 GLN A CA 1
ATOM 609 C C . GLN A 1 89 ? 9.279 6.904 -4.329 1.00 95.25 89 GLN A C 1
ATOM 611 O O . GLN A 1 89 ? 9.742 7.504 -5.301 1.00 95.25 89 GLN A O 1
ATOM 616 N N . LYS A 1 90 ? 8.686 5.705 -4.449 1.00 93.31 90 LYS A N 1
ATOM 617 C CA . LYS A 1 90 ? 8.533 5.001 -5.737 1.00 93.31 90 LYS A CA 1
ATOM 618 C C . LYS A 1 90 ? 7.744 5.823 -6.759 1.00 93.31 90 LYS A C 1
ATOM 620 O O . LYS A 1 90 ? 8.106 5.880 -7.931 1.00 93.31 90 LYS A O 1
ATOM 625 N N . TYR A 1 91 ? 6.678 6.482 -6.314 1.00 93.50 91 TYR A N 1
ATOM 626 C CA . TYR A 1 91 ? 5.853 7.348 -7.149 1.00 93.50 91 TYR A CA 1
ATOM 627 C C . TYR A 1 91 ? 6.642 8.562 -7.655 1.00 93.50 91 TYR A C 1
ATOM 629 O O . TYR A 1 91 ? 6.567 8.897 -8.837 1.00 93.50 91 TYR A O 1
ATOM 637 N N . GLY A 1 92 ? 7.435 9.192 -6.782 1.00 94.00 92 GLY A N 1
ATOM 638 C CA . GLY A 1 92 ? 8.330 10.288 -7.146 1.00 94.00 92 GLY A CA 1
ATOM 639 C C . GLY A 1 92 ? 9.362 9.876 -8.197 1.00 94.00 92 GLY A C 1
ATOM 640 O O . GLY A 1 92 ? 9.529 10.586 -9.189 1.00 94.00 92 GLY A O 1
ATOM 641 N N . ALA A 1 93 ? 9.984 8.706 -8.025 1.00 94.25 93 ALA A N 1
ATOM 642 C CA . ALA A 1 93 ? 10.933 8.149 -8.989 1.00 94.25 93 ALA A CA 1
ATOM 643 C C . ALA A 1 93 ? 10.278 7.896 -10.360 1.00 94.25 93 ALA A C 1
ATOM 645 O O . ALA A 1 93 ? 10.750 8.414 -11.372 1.00 94.25 93 ALA A O 1
ATOM 646 N N . ALA A 1 94 ? 9.125 7.217 -10.388 1.00 92.25 94 ALA A N 1
ATOM 647 C CA . ALA A 1 94 ? 8.395 6.930 -11.626 1.00 92.25 94 ALA A CA 1
ATOM 648 C C . ALA A 1 94 ? 7.936 8.207 -12.360 1.00 92.25 94 ALA A C 1
ATOM 650 O O . ALA A 1 94 ? 7.960 8.274 -13.590 1.00 92.25 94 ALA A O 1
ATOM 651 N N . LEU A 1 95 ? 7.536 9.254 -11.627 1.00 94.00 95 LEU A N 1
ATOM 652 C CA . LEU A 1 95 ? 7.233 10.557 -12.227 1.00 94.00 95 LEU A CA 1
ATOM 653 C C . LEU A 1 95 ? 8.479 11.253 -12.787 1.00 94.00 95 LEU A C 1
ATOM 655 O O . LEU A 1 95 ? 8.377 11.943 -13.803 1.00 94.00 95 LEU A O 1
ATOM 659 N N . GLY A 1 96 ? 9.631 11.102 -12.131 1.00 95.19 96 GLY A N 1
ATOM 660 C CA . GLY A 1 96 ? 10.915 11.592 -12.626 1.00 95.19 96 GLY A CA 1
ATOM 661 C C . GLY A 1 96 ? 11.276 10.964 -13.971 1.00 95.19 96 GLY A C 1
ATOM 662 O O . GLY A 1 96 ? 11.537 11.688 -14.932 1.00 95.19 96 GLY A O 1
ATOM 663 N N . GLU A 1 97 ? 11.180 9.638 -14.065 1.00 92.75 97 GLU A N 1
ATOM 664 C CA . GLU A 1 97 ? 11.386 8.883 -15.309 1.00 92.75 97 GLU A CA 1
ATOM 665 C C . GLU A 1 97 ? 10.414 9.329 -16.407 1.00 92.75 97 GLU A C 1
ATOM 667 O O . GLU A 1 97 ? 10.829 9.641 -17.523 1.00 92.75 97 GLU A O 1
ATOM 672 N N . LEU A 1 98 ? 9.122 9.460 -16.083 1.00 93.38 98 LEU A N 1
ATOM 673 C CA . LEU A 1 98 ? 8.103 9.905 -17.037 1.00 93.38 98 LEU A CA 1
ATOM 674 C C . LEU A 1 98 ? 8.410 11.300 -17.609 1.00 93.38 98 LEU A C 1
ATOM 676 O O . LEU A 1 98 ? 8.235 11.540 -18.806 1.00 93.38 98 LEU A O 1
ATOM 680 N N . ARG A 1 99 ? 8.886 12.225 -16.766 1.00 94.56 99 ARG A N 1
ATOM 681 C CA . ARG A 1 99 ? 9.325 13.562 -17.200 1.00 94.56 99 ARG A CA 1
ATOM 682 C C . ARG A 1 99 ? 10.566 13.485 -18.087 1.00 94.56 99 ARG A C 1
ATOM 684 O O . ARG A 1 99 ? 10.633 14.224 -19.069 1.00 94.56 99 ARG A O 1
ATOM 691 N N . GLY A 1 100 ? 11.499 12.586 -17.777 1.00 93.88 100 GLY A N 1
ATOM 692 C CA . GLY A 1 100 ? 12.663 12.290 -18.612 1.00 93.88 100 GLY A CA 1
ATOM 693 C C . GLY A 1 100 ? 12.254 11.849 -20.017 1.00 93.88 100 GLY A C 1
ATOM 694 O O . GLY A 1 100 ? 12.615 12.504 -20.991 1.00 93.88 100 GLY A O 1
ATOM 695 N N . PHE A 1 101 ? 11.395 10.832 -20.124 1.00 90.38 101 PHE A N 1
ATOM 696 C CA . PHE A 1 101 ? 10.891 10.350 -21.415 1.00 90.38 101 PHE A CA 1
ATOM 697 C C . PHE A 1 101 ? 10.121 11.417 -22.193 1.00 90.38 101 PHE A C 1
ATOM 699 O O . PHE A 1 101 ? 10.294 11.549 -23.404 1.00 90.38 101 PHE A O 1
ATOM 706 N N . SER A 1 102 ? 9.301 12.214 -21.502 1.00 91.88 102 SER A N 1
ATOM 707 C CA . SER A 1 102 ? 8.584 13.339 -22.109 1.00 91.88 102 SER A CA 1
ATOM 708 C C . SER A 1 102 ? 9.550 14.365 -22.714 1.00 91.88 102 SER A C 1
ATOM 710 O O . SER A 1 102 ? 9.336 14.830 -23.835 1.00 91.88 102 SER A O 1
ATOM 712 N N . ARG A 1 103 ? 10.649 14.681 -22.016 1.00 94.31 103 ARG A N 1
ATOM 713 C CA . ARG A 1 103 ? 11.702 15.567 -22.526 1.00 94.31 103 ARG A CA 1
ATOM 714 C C . ARG A 1 103 ? 12.410 14.960 -23.738 1.00 94.31 103 ARG A C 1
ATOM 716 O O . ARG A 1 103 ? 12.490 15.623 -24.768 1.00 94.31 103 ARG A O 1
ATOM 723 N N . THR A 1 104 ? 12.820 13.694 -23.664 1.00 91.44 104 THR A N 1
ATOM 724 C CA . THR A 1 104 ? 13.473 12.994 -24.781 1.00 91.44 104 THR A CA 1
ATOM 725 C C . THR A 1 104 ? 12.574 12.908 -26.016 1.00 91.44 104 THR A C 1
ATOM 727 O O . THR A 1 104 ? 13.061 13.088 -27.128 1.00 91.44 104 THR A O 1
ATOM 730 N N . MET A 1 105 ? 11.261 12.697 -25.858 1.00 90.19 105 MET A N 1
ATOM 731 C CA . MET A 1 105 ? 10.324 12.724 -26.991 1.00 90.19 105 MET A CA 1
ATOM 732 C C . MET A 1 105 ? 10.260 14.092 -27.671 1.00 90.19 105 MET A C 1
ATOM 734 O O . MET A 1 105 ? 10.153 14.152 -28.892 1.00 90.19 105 MET A O 1
ATOM 738 N N . ARG A 1 106 ? 10.303 15.181 -26.892 1.00 90.19 106 ARG A N 1
ATOM 739 C CA . ARG A 1 106 ? 10.277 16.550 -27.430 1.00 90.19 106 ARG A CA 1
ATOM 740 C C . ARG A 1 106 ? 11.569 16.905 -28.160 1.00 90.19 106 ARG A C 1
ATOM 742 O O . ARG A 1 106 ? 11.522 17.656 -29.127 1.00 90.19 106 ARG A O 1
ATOM 749 N N . GLU A 1 107 ? 12.700 16.385 -27.692 1.00 93.25 107 GLU A N 1
ATOM 750 C CA . GLU A 1 107 ? 14.016 16.630 -28.291 1.00 93.25 107 GLU A CA 1
ATOM 751 C C . GLU A 1 107 ? 14.233 15.784 -29.565 1.00 93.25 107 GLU A C 1
ATOM 753 O O . GLU A 1 107 ? 14.740 16.296 -30.558 1.00 93.25 107 GLU A O 1
ATOM 758 N N . ASN A 1 108 ? 13.770 14.527 -29.597 1.00 88.94 108 ASN A N 1
ATOM 759 C CA . ASN A 1 108 ? 13.979 13.584 -30.710 1.00 88.94 108 ASN A CA 1
ATOM 760 C C . ASN A 1 108 ? 12.843 13.549 -31.756 1.00 88.94 108 ASN A C 1
ATOM 762 O O . ASN A 1 108 ? 12.532 12.472 -32.265 1.00 88.94 108 ASN A O 1
ATOM 766 N N . ASN A 1 109 ? 12.216 14.689 -32.082 1.00 78.75 109 ASN A N 1
ATOM 767 C CA . ASN A 1 109 ? 11.093 14.826 -33.035 1.00 78.75 109 ASN A CA 1
ATOM 768 C C . ASN A 1 109 ? 11.165 13.870 -34.257 1.00 78.75 109 ASN A C 1
ATOM 770 O O . ASN A 1 109 ? 11.746 14.205 -35.286 1.00 78.75 109 ASN A O 1
ATOM 774 N N . GLY A 1 110 ? 10.535 12.691 -34.175 1.00 77.19 110 GLY A N 1
ATOM 775 C CA . GLY A 1 110 ? 10.431 11.733 -35.288 1.00 77.19 110 GLY A CA 1
ATOM 776 C C . GLY A 1 110 ? 11.528 10.663 -35.397 1.00 77.19 110 GLY A C 1
ATOM 777 O O . GLY A 1 110 ? 11.561 9.951 -36.399 1.00 77.19 110 GLY A O 1
ATOM 778 N N . GLY A 1 111 ? 12.418 10.510 -34.412 1.00 83.12 111 GLY A N 1
ATOM 779 C CA . GLY A 1 111 ? 13.477 9.493 -34.456 1.00 83.12 111 GLY A CA 1
ATOM 780 C C . GLY A 1 111 ? 12.941 8.054 -34.563 1.00 83.12 111 GLY A C 1
ATOM 781 O O . GLY A 1 111 ? 11.888 7.734 -34.008 1.00 83.12 111 GLY A O 1
ATOM 782 N N . LYS A 1 112 ? 13.697 7.152 -35.217 1.00 82.69 112 LYS A N 1
ATOM 783 C CA . LYS A 1 112 ? 13.345 5.721 -35.409 1.00 82.69 112 LYS A CA 1
ATOM 784 C C . LYS A 1 112 ? 12.953 4.980 -34.114 1.00 82.69 112 LYS A C 1
ATOM 786 O O . LYS A 1 112 ? 12.230 3.994 -34.186 1.00 82.69 112 LYS A O 1
ATOM 791 N N . ASN A 1 113 ? 13.364 5.482 -32.947 1.00 80.62 113 ASN A N 1
ATOM 792 C CA . ASN A 1 113 ? 13.106 4.882 -31.632 1.00 80.62 113 ASN A CA 1
ATOM 793 C C . ASN A 1 113 ? 11.808 5.374 -30.949 1.00 80.62 113 ASN A C 1
ATOM 795 O O . ASN A 1 113 ? 11.489 4.933 -29.845 1.00 80.62 113 ASN A O 1
ATOM 799 N N . MET A 1 114 ? 11.030 6.266 -31.579 1.00 83.75 114 MET A N 1
ATOM 800 C CA . MET A 1 114 ? 9.752 6.758 -31.036 1.00 83.75 114 MET A CA 1
ATOM 801 C C . MET A 1 114 ? 8.717 5.683 -30.648 1.00 83.75 114 MET A C 1
ATOM 803 O O . MET A 1 114 ? 8.051 5.896 -29.631 1.00 83.75 114 MET A O 1
ATOM 807 N N . PRO A 1 115 ? 8.508 4.577 -31.398 1.00 84.19 115 PRO A N 1
ATOM 808 C CA . PRO A 1 115 ? 7.497 3.588 -31.016 1.00 84.19 115 PRO A CA 1
ATOM 809 C C . PRO A 1 115 ? 7.834 2.907 -29.683 1.00 84.19 115 PRO A C 1
ATOM 811 O O . PRO A 1 115 ? 6.967 2.838 -28.813 1.00 84.19 115 PRO A O 1
ATOM 814 N N . ASN A 1 116 ? 9.100 2.536 -29.469 1.00 86.00 116 ASN A N 1
ATOM 815 C CA . ASN A 1 116 ? 9.552 1.920 -28.217 1.00 86.00 116 ASN A CA 1
ATOM 816 C C . ASN A 1 116 ? 9.396 2.885 -27.031 1.00 86.00 116 ASN A C 1
ATOM 818 O O . ASN A 1 116 ? 8.928 2.502 -25.960 1.00 86.00 116 ASN A O 1
ATOM 822 N N . LEU A 1 117 ? 9.703 4.172 -27.237 1.00 87.12 117 LEU A N 1
ATOM 823 C CA . LEU A 1 117 ? 9.558 5.194 -26.197 1.00 87.12 117 LEU A CA 1
ATOM 824 C C . LEU A 1 117 ? 8.089 5.416 -25.792 1.00 87.12 117 LEU A C 1
ATOM 826 O O . LEU A 1 117 ? 7.791 5.664 -24.622 1.00 87.12 117 LEU A O 1
ATOM 830 N N . LYS A 1 118 ? 7.149 5.317 -26.743 1.00 89.00 118 LYS A N 1
ATOM 831 C CA . LYS A 1 118 ? 5.707 5.412 -26.454 1.00 89.00 118 LYS A CA 1
ATOM 832 C C . LYS A 1 118 ? 5.213 4.239 -25.616 1.00 89.00 118 LYS A C 1
ATOM 834 O O . LYS A 1 118 ? 4.406 4.452 -24.711 1.00 89.00 118 LYS A O 1
ATOM 839 N N . GLU A 1 119 ? 5.694 3.032 -25.893 1.00 89.50 119 GLU A N 1
ATOM 840 C CA . GLU A 1 119 ? 5.336 1.843 -25.121 1.00 89.50 119 GLU A CA 1
ATOM 841 C C . GLU A 1 119 ? 5.839 1.943 -23.674 1.00 89.50 119 GLU A C 1
ATOM 843 O O . GLU A 1 119 ? 5.053 1.784 -22.738 1.00 89.50 119 GLU A O 1
ATOM 848 N N . GLN A 1 120 ? 7.098 2.343 -23.473 1.00 88.62 120 GLN A N 1
ATOM 849 C CA . GLN A 1 120 ? 7.659 2.575 -22.136 1.00 88.62 120 GLN A CA 1
ATOM 850 C C . GLN A 1 120 ? 6.888 3.656 -21.365 1.00 88.62 120 GLN A C 1
ATOM 852 O O . GLN A 1 120 ? 6.514 3.461 -20.205 1.00 88.62 120 GLN A O 1
ATOM 857 N N . MET A 1 121 ? 6.557 4.771 -22.025 1.00 91.56 121 MET A N 1
ATOM 858 C CA . MET A 1 121 ? 5.748 5.834 -21.425 1.00 91.56 121 MET A CA 1
ATOM 859 C C . MET A 1 121 ? 4.366 5.326 -20.990 1.00 91.56 121 MET A C 1
ATOM 861 O O . MET A 1 121 ? 3.860 5.723 -19.934 1.00 91.56 121 MET A O 1
ATOM 865 N N . HIS A 1 122 ? 3.749 4.436 -21.773 1.00 91.81 122 HIS A N 1
ATOM 866 C CA . HIS A 1 122 ? 2.467 3.829 -21.426 1.00 91.81 122 HIS A CA 1
ATOM 867 C C . HIS A 1 122 ? 2.579 2.912 -20.198 1.00 91.81 122 HIS A C 1
ATOM 869 O O . HIS A 1 122 ? 1.744 3.003 -19.291 1.00 91.81 122 HIS A O 1
ATOM 875 N N . LEU A 1 123 ? 3.626 2.084 -20.124 1.00 89.44 123 LEU A N 1
ATOM 876 C CA . LEU A 1 123 ? 3.892 1.208 -18.979 1.00 89.44 123 LEU A CA 1
ATOM 877 C C . LEU A 1 123 ? 4.100 2.011 -17.687 1.00 89.44 123 LEU A C 1
ATOM 879 O O . LEU A 1 123 ? 3.444 1.735 -16.679 1.00 89.44 123 LEU A O 1
ATOM 883 N N . ILE A 1 124 ? 4.920 3.064 -17.734 1.00 91.62 124 ILE A N 1
ATOM 884 C CA . ILE A 1 124 ? 5.179 3.937 -16.579 1.00 91.62 124 ILE A CA 1
ATOM 885 C C . ILE A 1 124 ? 3.915 4.700 -16.174 1.00 91.62 124 ILE A C 1
ATOM 887 O O . ILE A 1 124 ? 3.587 4.781 -14.992 1.00 91.62 124 ILE A O 1
ATOM 891 N N . SER A 1 125 ? 3.135 5.198 -17.134 1.00 91.81 125 SER A N 1
ATOM 892 C CA . SER A 1 125 ? 1.863 5.874 -16.838 1.00 91.81 125 SER A CA 1
ATOM 893 C C . SER A 1 125 ? 0.867 4.946 -16.135 1.00 91.81 125 SER A C 1
ATOM 895 O O . SER A 1 125 ? 0.158 5.362 -15.212 1.00 91.81 125 SER A O 1
ATOM 897 N N . ARG A 1 126 ? 0.813 3.672 -16.544 1.00 92.25 126 ARG A N 1
ATOM 898 C CA . ARG A 1 126 ? -0.014 2.655 -15.886 1.00 92.25 126 ARG A CA 1
ATOM 899 C C . ARG A 1 126 ? 0.481 2.376 -14.467 1.00 92.25 126 ARG A C 1
ATOM 901 O O . ARG A 1 126 ? -0.343 2.352 -13.553 1.00 92.25 126 ARG A O 1
ATOM 908 N N . ARG A 1 127 ? 1.795 2.240 -14.277 1.00 91.62 127 ARG A N 1
ATOM 909 C CA . ARG A 1 127 ? 2.440 2.079 -12.966 1.00 91.62 127 ARG A CA 1
ATOM 910 C C . ARG A 1 127 ? 2.083 3.219 -12.014 1.00 91.62 127 ARG A C 1
ATOM 912 O O . ARG A 1 127 ? 1.549 2.977 -10.937 1.00 91.62 127 ARG A O 1
ATOM 919 N N . VAL A 1 128 ? 2.250 4.468 -12.448 1.00 93.50 128 VAL A N 1
ATOM 920 C CA . VAL A 1 128 ? 1.894 5.675 -11.676 1.00 93.50 128 VAL A CA 1
ATOM 921 C C . VAL A 1 128 ? 0.428 5.643 -11.219 1.00 93.50 128 VAL A C 1
ATOM 923 O O . VAL A 1 128 ? 0.123 6.003 -10.081 1.00 93.50 128 VAL A O 1
ATOM 926 N N . ARG A 1 129 ? -0.492 5.168 -12.070 1.00 92.94 129 ARG A N 1
ATOM 927 C CA . ARG A 1 129 ? -1.915 5.028 -11.717 1.00 92.94 129 ARG A CA 1
ATOM 928 C C . ARG A 1 129 ? -2.156 3.945 -10.663 1.00 92.94 129 ARG A C 1
ATOM 930 O O . ARG A 1 129 ? -2.946 4.177 -9.749 1.00 92.94 129 ARG A O 1
ATOM 937 N N . VAL A 1 130 ? -1.492 2.793 -10.780 1.00 91.81 130 VAL A N 1
ATOM 938 C CA . VAL A 1 130 ? -1.587 1.698 -9.797 1.00 91.81 130 VAL A CA 1
ATOM 939 C C . VAL A 1 130 ? -1.031 2.145 -8.448 1.00 91.81 130 VAL A C 1
ATOM 941 O O . VAL A 1 130 ? -1.727 2.000 -7.446 1.00 91.81 130 VAL A O 1
ATOM 944 N N . LEU A 1 131 ? 0.147 2.779 -8.426 1.00 92.62 131 LEU A N 1
ATOM 945 C CA . LEU A 1 131 ? 0.741 3.329 -7.203 1.00 92.62 131 LEU A CA 1
ATOM 946 C C . LEU A 1 131 ? -0.192 4.337 -6.535 1.00 92.62 131 LEU A C 1
ATOM 948 O O . LEU A 1 131 ? -0.449 4.233 -5.342 1.00 92.62 131 LEU A O 1
ATOM 952 N N . ARG A 1 132 ? -0.769 5.269 -7.305 1.00 93.31 132 ARG A N 1
ATOM 953 C CA . ARG A 1 132 ? -1.725 6.246 -6.768 1.00 93.31 132 ARG A CA 1
ATOM 954 C C . ARG A 1 132 ? -2.947 5.569 -6.139 1.00 93.31 132 ARG A C 1
ATOM 956 O O . ARG A 1 132 ? -3.389 5.996 -5.076 1.00 93.31 132 ARG A O 1
ATOM 963 N N . CYS A 1 133 ? -3.484 4.533 -6.782 1.00 94.19 133 CYS A N 1
ATOM 964 C CA . CYS A 1 133 ? -4.618 3.774 -6.257 1.00 94.19 133 CYS A CA 1
ATOM 965 C C . CYS A 1 133 ? -4.246 3.020 -4.968 1.00 94.19 133 CYS A C 1
ATOM 967 O O . CYS A 1 133 ? -4.989 3.097 -3.991 1.00 94.19 133 CYS A O 1
ATOM 969 N N . ALA A 1 134 ? -3.073 2.379 -4.925 1.00 93.75 134 ALA A N 1
ATOM 970 C CA . ALA A 1 134 ? -2.560 1.708 -3.731 1.00 93.75 134 ALA A CA 1
ATOM 971 C C . ALA A 1 134 ? -2.372 2.691 -2.561 1.00 93.75 134 ALA A C 1
ATOM 973 O O . ALA A 1 134 ? -2.851 2.430 -1.458 1.00 93.75 134 ALA A O 1
ATOM 974 N N . THR A 1 135 ? -1.775 3.865 -2.808 1.00 93.75 135 THR A N 1
ATOM 975 C CA . THR A 1 135 ? -1.620 4.919 -1.793 1.00 93.75 135 THR A CA 1
ATOM 976 C C . THR A 1 135 ? -2.969 5.410 -1.272 1.00 93.75 135 THR A C 1
ATOM 978 O O . THR A 1 135 ? -3.129 5.576 -0.067 1.00 93.75 135 THR A O 1
ATOM 981 N N . GLN A 1 136 ? -3.959 5.623 -2.148 1.00 94.19 136 GLN A N 1
ATOM 982 C CA . GLN A 1 136 ? -5.306 6.023 -1.725 1.00 94.19 136 GLN A CA 1
ATOM 983 C C . GLN A 1 136 ? -5.984 4.936 -0.880 1.00 94.19 136 GLN A C 1
ATOM 985 O O . GLN A 1 136 ? -6.580 5.251 0.144 1.00 94.19 136 GLN A O 1
ATOM 990 N N 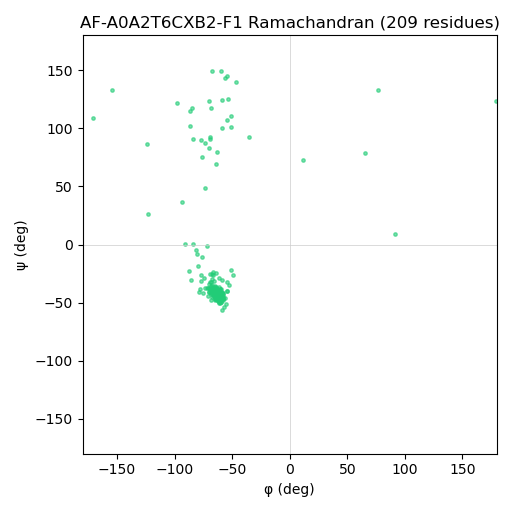. CYS A 1 137 ? -5.839 3.667 -1.262 1.00 94.94 137 CYS A N 1
ATOM 991 C CA . CYS A 1 137 ? -6.377 2.521 -0.530 1.00 94.94 137 CYS A CA 1
ATOM 992 C C . CYS A 1 137 ? -5.768 2.404 0.885 1.00 94.94 137 CYS A C 1
ATOM 994 O O . CYS A 1 137 ? -6.486 2.264 1.880 1.00 94.94 137 CYS A O 1
ATOM 996 N N . LEU A 1 138 ? -4.446 2.563 1.000 1.00 94.25 138 LEU A N 1
ATOM 997 C CA . LEU A 1 138 ? -3.743 2.594 2.287 1.00 94.25 138 LEU A CA 1
ATOM 998 C C . LEU A 1 138 ? -4.107 3.830 3.123 1.00 94.25 138 LEU A C 1
ATOM 1000 O O . LEU A 1 138 ? -4.297 3.719 4.331 1.00 94.25 138 LEU A O 1
ATOM 1004 N N . ALA A 1 139 ? -4.280 5.000 2.504 1.00 94.75 139 ALA A N 1
ATOM 1005 C CA . ALA A 1 139 ? -4.732 6.197 3.211 1.00 94.75 139 ALA A CA 1
ATOM 1006 C C . ALA A 1 139 ? -6.151 6.020 3.782 1.00 94.75 139 ALA A C 1
ATOM 1008 O O . ALA A 1 139 ? -6.395 6.350 4.942 1.00 94.75 139 ALA A O 1
ATOM 1009 N N . SER A 1 140 ? -7.075 5.432 3.012 1.00 96.25 140 SER A N 1
ATOM 1010 C CA . SER A 1 140 ? -8.416 5.082 3.500 1.00 96.25 140 SER A CA 1
ATOM 1011 C C . SER A 1 140 ? -8.361 4.096 4.667 1.00 96.25 140 SER A C 1
ATOM 1013 O O . SER A 1 140 ? -9.105 4.254 5.631 1.00 96.25 140 SER A O 1
ATOM 1015 N N . THR A 1 141 ? -7.444 3.127 4.626 1.00 96.00 141 THR A N 1
ATOM 1016 C CA . THR A 1 141 ? -7.212 2.175 5.726 1.00 96.00 141 THR A CA 1
ATOM 1017 C C . THR A 1 141 ? -6.843 2.886 7.030 1.00 96.00 141 THR A C 1
ATOM 1019 O O . THR A 1 141 ? -7.402 2.568 8.078 1.00 96.00 141 THR A O 1
ATOM 1022 N N . ILE A 1 142 ? -5.951 3.882 6.978 1.00 95.50 142 ILE A N 1
ATOM 1023 C CA . ILE A 1 142 ? -5.561 4.664 8.163 1.00 95.50 142 ILE A CA 1
ATOM 1024 C C . ILE A 1 142 ? -6.778 5.373 8.768 1.00 95.50 142 ILE A C 1
ATOM 1026 O O . ILE A 1 142 ? -6.984 5.311 9.979 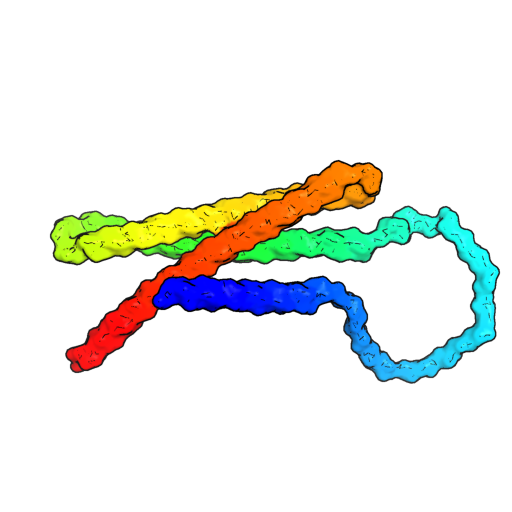1.00 95.50 142 ILE A O 1
ATOM 1030 N N . VAL A 1 143 ? -7.617 5.996 7.936 1.00 96.81 143 VAL A N 1
ATOM 1031 C CA . VAL A 1 143 ? -8.847 6.660 8.401 1.00 96.81 143 VAL A CA 1
ATOM 1032 C C . VAL A 1 143 ? -9.795 5.659 9.069 1.00 96.81 143 VAL A C 1
ATOM 1034 O O . VAL A 1 143 ? -10.321 5.946 10.143 1.00 96.81 143 VAL A O 1
ATOM 1037 N N . LEU A 1 144 ? -9.971 4.467 8.485 1.00 96.00 144 LEU A N 1
ATOM 1038 C CA . LEU A 1 144 ? -10.790 3.405 9.077 1.00 96.00 144 LEU A CA 1
ATOM 1039 C C . LEU A 1 144 ? -10.251 2.969 10.447 1.00 96.00 144 LEU A C 1
ATOM 1041 O O . LEU A 1 144 ? -11.032 2.861 11.388 1.00 96.00 144 LEU A O 1
ATOM 1045 N N . PHE A 1 145 ? -8.935 2.789 10.600 1.00 95.00 145 PHE A N 1
ATOM 1046 C CA . PHE A 1 145 ? -8.348 2.427 11.895 1.00 95.00 145 PHE A CA 1
ATOM 1047 C C . PHE A 1 145 ? -8.445 3.538 12.939 1.00 95.00 145 PHE A C 1
ATOM 1049 O O . PHE A 1 145 ? -8.680 3.236 14.108 1.00 95.00 145 PHE A O 1
ATOM 1056 N N . ILE A 1 146 ? -8.344 4.811 12.548 1.00 94.31 146 ILE A N 1
ATOM 1057 C CA . ILE A 1 146 ? -8.598 5.929 13.469 1.00 94.31 146 ILE A CA 1
ATOM 1058 C C . ILE A 1 146 ? -10.040 5.861 13.989 1.00 94.31 146 ILE A C 1
ATOM 1060 O O . ILE A 1 146 ? -10.257 5.948 15.198 1.00 94.31 146 ILE A O 1
ATOM 1064 N N . ILE A 1 147 ? -11.022 5.631 13.110 1.00 94.81 147 ILE A N 1
ATOM 1065 C CA . ILE A 1 147 ? -12.428 5.461 13.512 1.00 94.81 147 ILE A CA 1
ATOM 1066 C C . ILE A 1 147 ? -12.583 4.256 14.449 1.00 94.81 147 ILE A C 1
ATOM 1068 O O . ILE A 1 147 ? -13.260 4.366 15.470 1.00 94.81 147 ILE A O 1
ATOM 1072 N N . THR A 1 148 ? -11.915 3.136 14.163 1.00 94.38 148 THR A N 1
ATOM 1073 C CA . THR A 1 148 ? -11.897 1.960 15.045 1.00 94.38 148 THR A CA 1
ATOM 1074 C C . THR A 1 148 ? -11.363 2.293 16.437 1.00 94.38 148 THR A C 1
ATOM 1076 O O . THR A 1 148 ? -11.977 1.898 17.429 1.00 94.38 148 THR A O 1
ATOM 1079 N N . VAL A 1 149 ? -10.254 3.033 16.547 1.00 92.81 149 VAL A N 1
ATOM 1080 C CA . VAL A 1 149 ? -9.676 3.443 17.842 1.00 92.81 149 VAL A CA 1
ATOM 1081 C C . VAL A 1 149 ? -10.636 4.357 18.606 1.00 92.81 149 VAL A C 1
ATOM 1083 O O . VAL A 1 149 ? -10.830 4.171 19.810 1.00 92.81 149 VAL A O 1
ATOM 1086 N N . LEU A 1 150 ? -11.289 5.300 17.921 1.00 93.25 150 LEU A N 1
ATOM 1087 C CA . LEU A 1 150 ? -12.285 6.184 18.531 1.00 93.25 150 LEU A CA 1
ATOM 1088 C C . LEU A 1 150 ? -13.503 5.395 19.030 1.00 93.25 150 LEU A C 1
ATOM 1090 O O . LEU A 1 150 ? -13.907 5.550 20.181 1.00 93.25 150 LEU A O 1
ATOM 1094 N N . ALA A 1 151 ? -14.046 4.494 18.209 1.00 92.75 151 ALA A N 1
ATOM 1095 C CA . ALA A 1 151 ? -15.180 3.649 18.579 1.00 92.75 151 ALA A CA 1
ATOM 1096 C C . ALA A 1 151 ? -14.835 2.702 19.743 1.00 92.75 151 ALA A C 1
ATOM 1098 O O . ALA A 1 151 ? -15.631 2.528 20.666 1.00 92.75 151 ALA A O 1
ATOM 1099 N N . THR A 1 152 ? -13.618 2.150 19.746 1.00 91.06 152 THR A N 1
ATOM 1100 C CA . THR A 1 152 ? -13.098 1.332 20.852 1.00 91.06 152 THR A CA 1
ATOM 1101 C C . THR A 1 152 ? -12.985 2.151 22.137 1.00 91.06 152 THR A C 1
ATOM 1103 O O . THR A 1 152 ? -13.428 1.696 23.189 1.00 91.06 152 THR A O 1
ATOM 1106 N N . SER A 1 153 ? -12.475 3.384 22.055 1.00 89.88 153 SER A N 1
ATOM 1107 C CA . SER A 1 153 ? -12.391 4.298 23.203 1.00 89.88 153 SER A CA 1
ATOM 1108 C C . SER A 1 153 ? -13.774 4.604 23.786 1.00 89.88 153 SER A C 1
ATOM 1110 O O . SER A 1 153 ? -13.960 4.531 24.999 1.00 89.88 153 SER A O 1
ATOM 1112 N N . VAL A 1 154 ? -14.777 4.854 22.935 1.00 91.56 154 VAL A N 1
ATOM 1113 C CA . VAL A 1 154 ? -16.172 5.043 23.373 1.00 91.56 154 VAL A CA 1
ATOM 1114 C C . VAL A 1 154 ? -16.716 3.783 24.047 1.00 91.56 154 VAL A C 1
ATOM 1116 O O . VAL A 1 154 ? -17.341 3.878 25.100 1.00 91.56 154 VAL A O 1
ATOM 1119 N N . SER A 1 155 ? -16.439 2.596 23.499 1.00 90.38 155 SER A N 1
ATOM 1120 C CA . SER A 1 155 ? -16.881 1.332 24.099 1.00 90.38 155 SER A CA 1
ATOM 1121 C C . SER A 1 155 ? -16.255 1.054 25.471 1.00 90.38 155 SER A C 1
ATOM 1123 O O . SER A 1 155 ? -16.834 0.281 26.235 1.00 90.38 155 SER A O 1
ATOM 1125 N N . ILE A 1 156 ? -15.084 1.621 25.775 1.00 87.56 156 ILE A N 1
ATOM 1126 C CA . ILE A 1 156 ? -14.451 1.513 27.098 1.00 87.56 156 ILE A CA 1
ATOM 1127 C C . ILE A 1 156 ? -15.165 2.424 28.101 1.00 87.56 156 ILE A C 1
ATOM 1129 O O . ILE A 1 156 ? -15.420 2.008 29.228 1.00 87.56 156 ILE A O 1
ATOM 1133 N N . VAL A 1 157 ? -15.517 3.646 27.688 1.00 89.69 157 VAL A N 1
ATOM 1134 C CA . VAL A 1 157 ? -16.222 4.617 28.543 1.00 89.69 157 VAL A CA 1
ATOM 1135 C C . VAL A 1 157 ? -17.679 4.208 28.781 1.00 89.69 157 VAL A C 1
ATOM 1137 O O . VAL A 1 157 ? -18.188 4.381 29.885 1.00 89.69 157 VAL A O 1
ATOM 1140 N N . GLN A 1 158 ? -18.346 3.637 27.772 1.00 93.00 158 GLN A N 1
ATOM 1141 C CA . GLN A 1 158 ? -19.740 3.198 27.842 1.00 93.00 158 GLN A CA 1
ATOM 1142 C C . GLN A 1 158 ? -19.869 1.704 27.476 1.00 93.00 158 GLN A C 1
ATOM 1144 O O . GLN A 1 158 ? -20.149 1.363 26.323 1.00 93.00 158 GLN A O 1
ATOM 1149 N N . PRO A 1 159 ? -19.705 0.788 28.449 1.00 88.44 159 PRO A N 1
ATOM 1150 C CA . PRO A 1 159 ? -19.690 -0.656 28.198 1.00 88.44 159 PRO A CA 1
ATOM 1151 C C . PRO A 1 159 ? -20.989 -1.218 27.601 1.00 88.44 159 PRO A C 1
ATOM 1153 O O . PRO A 1 159 ? -20.934 -2.207 26.860 1.00 88.44 159 PRO A O 1
ATOM 1156 N N . ASP A 1 160 ? -22.129 -0.583 27.891 1.00 93.69 160 ASP A N 1
ATOM 1157 C CA . ASP A 1 160 ? -23.464 -0.986 27.421 1.00 93.69 160 ASP A CA 1
ATOM 1158 C C . ASP A 1 160 ? -23.767 -0.542 25.982 1.00 93.69 160 ASP A C 1
ATOM 1160 O O . ASP A 1 160 ? -24.756 -0.970 25.385 1.00 93.69 160 ASP A O 1
ATOM 1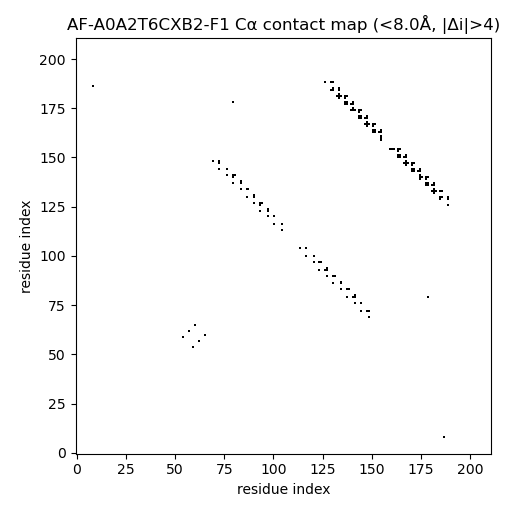164 N N . ALA A 1 161 ? -22.902 0.276 25.373 1.00 94.00 161 ALA A N 1
ATOM 1165 C CA . ALA A 1 161 ? -23.058 0.706 23.990 1.00 94.00 161 ALA A CA 1
ATOM 1166 C C . ALA A 1 161 ? -22.672 -0.420 23.010 1.00 94.00 161 ALA A C 1
ATOM 1168 O O . ALA A 1 161 ? -21.625 -0.381 22.361 1.00 94.00 161 ALA A O 1
ATOM 1169 N N . ALA A 1 162 ? -23.539 -1.428 22.858 1.00 93.88 162 ALA A N 1
ATOM 1170 C CA . ALA A 1 162 ? -23.369 -2.516 21.886 1.00 93.88 162 ALA A CA 1
ATOM 1171 C C . ALA A 1 162 ? -23.127 -1.998 20.455 1.00 93.88 162 ALA A C 1
ATOM 1173 O O . ALA A 1 162 ? -22.315 -2.562 19.720 1.00 93.88 162 ALA A O 1
ATOM 1174 N N . ALA A 1 163 ? -23.755 -0.875 20.089 1.00 93.19 163 ALA A N 1
ATOM 1175 C CA . ALA A 1 163 ? -23.536 -0.215 18.805 1.00 93.19 163 ALA A CA 1
ATOM 1176 C C . ALA A 1 163 ? -22.064 0.183 18.587 1.00 93.19 163 ALA A C 1
ATOM 1178 O O . ALA A 1 163 ? -21.531 -0.055 17.506 1.00 93.19 163 ALA A O 1
ATOM 1179 N N . ALA A 1 164 ? -21.375 0.710 19.607 1.00 91.94 164 ALA A N 1
ATOM 1180 C CA . ALA A 1 164 ? -19.971 1.115 19.492 1.00 91.94 164 ALA A CA 1
ATOM 1181 C C . ALA A 1 164 ? -19.051 -0.083 19.207 1.00 91.94 164 ALA A C 1
ATOM 1183 O O . ALA A 1 164 ? -18.146 0.016 18.380 1.00 91.94 164 ALA A O 1
ATOM 1184 N N . LYS A 1 165 ? -19.329 -1.240 19.825 1.00 91.38 165 LYS A N 1
ATOM 1185 C CA . LYS A 1 165 ? -18.585 -2.491 19.594 1.00 91.38 165 LYS A CA 1
ATOM 1186 C C . LYS A 1 165 ? -18.779 -3.013 18.172 1.00 91.38 165 LYS A C 1
ATOM 1188 O O . LYS A 1 165 ? -17.807 -3.399 17.528 1.00 91.38 165 LYS A O 1
ATOM 1193 N N . ILE A 1 166 ? -20.017 -2.996 17.673 1.00 94.44 166 ILE A N 1
ATOM 1194 C CA . ILE A 1 166 ? -20.344 -3.431 16.306 1.00 94.44 166 ILE A CA 1
ATOM 1195 C C . ILE A 1 166 ? -19.672 -2.512 15.283 1.00 94.44 166 ILE A C 1
ATOM 1197 O O . ILE A 1 166 ? -19.057 -3.000 14.337 1.00 94.44 166 ILE A O 1
ATOM 1201 N N . VAL A 1 167 ? -19.737 -1.194 15.494 1.00 94.44 167 VAL A N 1
ATOM 1202 C CA . VAL A 1 167 ? -19.067 -0.209 14.635 1.00 94.44 167 VAL A CA 1
ATOM 1203 C C . VAL A 1 167 ? -17.555 -0.435 14.651 1.00 94.44 167 VAL A C 1
ATOM 1205 O O . VAL A 1 167 ? -16.963 -0.584 13.587 1.00 94.44 167 VAL A O 1
ATOM 1208 N N . ALA A 1 168 ? -16.929 -0.549 15.826 1.00 93.19 168 ALA A N 1
ATOM 1209 C CA . ALA A 1 168 ? -15.494 -0.815 15.930 1.00 93.19 168 ALA A CA 1
ATOM 1210 C C . ALA A 1 168 ? -15.093 -2.097 15.180 1.00 93.19 168 ALA A C 1
ATOM 1212 O O . ALA A 1 168 ? -14.150 -2.080 14.392 1.00 93.19 168 ALA A O 1
ATOM 1213 N N . ALA A 1 169 ? -15.841 -3.191 15.357 1.00 94.00 169 ALA A N 1
ATOM 1214 C CA . ALA A 1 169 ? -15.578 -4.457 14.676 1.00 94.00 169 ALA A CA 1
ATOM 1215 C C . ALA A 1 169 ? -15.739 -4.353 13.148 1.00 94.00 169 ALA A C 1
ATOM 1217 O O . ALA A 1 169 ? -14.891 -4.851 12.406 1.00 94.00 169 ALA A O 1
ATOM 1218 N N . ALA A 1 170 ? -16.789 -3.680 12.670 1.00 96.56 170 ALA A N 1
ATOM 1219 C CA . ALA A 1 170 ? -17.042 -3.499 11.243 1.00 96.56 170 ALA A CA 1
ATOM 1220 C C . ALA A 1 170 ? -15.950 -2.654 10.568 1.00 96.56 170 ALA A C 1
ATOM 1222 O O . ALA A 1 170 ? -15.423 -3.046 9.526 1.00 96.56 170 ALA A O 1
ATOM 1223 N N . PHE A 1 171 ? -15.564 -1.531 11.180 1.00 95.69 171 PHE A N 1
ATOM 1224 C CA . PHE A 1 171 ? -14.492 -0.670 10.674 1.00 95.69 171 PHE A CA 1
ATOM 1225 C C . PHE A 1 171 ? -13.120 -1.346 10.757 1.00 95.69 171 PHE A C 1
ATOM 1227 O O . PHE A 1 171 ? -12.326 -1.206 9.829 1.00 95.69 171 PHE A O 1
ATOM 1234 N N . MET A 1 172 ? -12.855 -2.137 11.802 1.00 95.31 172 MET A N 1
ATOM 1235 C CA . MET A 1 172 ? -11.640 -2.949 11.896 1.00 95.31 172 MET A CA 1
ATOM 1236 C C . MET A 1 172 ? -11.563 -3.968 10.755 1.00 95.31 172 MET A C 1
ATOM 1238 O O . MET A 1 172 ? -10.550 -4.038 10.062 1.00 95.31 172 MET A O 1
ATOM 1242 N N . GLY A 1 173 ? -12.639 -4.725 10.523 1.00 95.31 173 GLY A N 1
ATOM 1243 C CA . GLY A 1 173 ? -12.700 -5.715 9.447 1.00 95.31 173 GLY A CA 1
ATOM 1244 C C . GLY A 1 173 ? -12.542 -5.084 8.063 1.00 95.31 173 GLY A C 1
ATOM 1245 O O . GLY A 1 173 ? -11.744 -5.555 7.252 1.00 95.31 173 GLY A O 1
ATOM 1246 N N . LEU A 1 174 ? -13.241 -3.974 7.809 1.00 96.75 174 LEU A N 1
ATOM 1247 C CA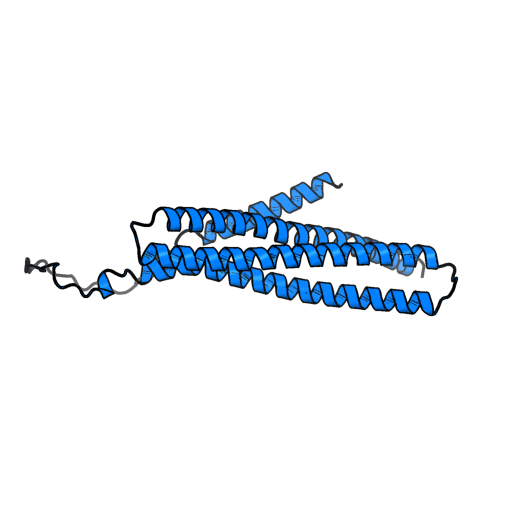 . LEU A 1 174 ? -13.124 -3.236 6.553 1.00 96.75 174 LEU A CA 1
ATOM 1248 C C . LEU A 1 174 ? -11.726 -2.628 6.371 1.00 96.75 174 LEU A C 1
ATOM 1250 O O . LEU A 1 174 ? -11.183 -2.667 5.266 1.00 96.75 174 LEU A O 1
ATOM 1254 N N . GLY A 1 175 ? -11.130 -2.103 7.444 1.00 95.38 175 GLY A N 1
ATOM 1255 C CA . GLY A 1 175 ? -9.767 -1.577 7.457 1.00 95.38 175 GLY A CA 1
ATOM 1256 C C . GLY A 1 175 ? -8.753 -2.646 7.072 1.00 95.38 175 GLY A C 1
ATOM 1257 O O . GLY A 1 175 ? -7.976 -2.442 6.145 1.00 95.38 175 GLY A O 1
ATOM 1258 N N . LEU A 1 176 ? -8.822 -3.825 7.694 1.00 95.88 176 LEU A N 1
ATOM 1259 C CA . LEU A 1 176 ? -7.948 -4.955 7.368 1.00 95.88 176 LEU A CA 1
ATOM 1260 C C . LEU A 1 176 ? -8.109 -5.428 5.916 1.00 95.88 176 LEU A C 1
ATOM 1262 O O . LEU A 1 176 ? -7.113 -5.671 5.235 1.00 95.88 176 LEU A O 1
ATOM 1266 N N . LEU A 1 177 ? -9.345 -5.518 5.415 1.00 96.62 177 LEU A N 1
ATOM 1267 C CA . LEU A 1 177 ? -9.606 -5.919 4.029 1.00 96.62 177 LEU A CA 1
ATOM 1268 C C . LEU A 1 177 ? -9.033 -4.897 3.039 1.00 96.62 177 LEU A C 1
ATOM 1270 O O . LEU A 1 177 ? -8.358 -5.264 2.077 1.00 96.62 177 LEU A O 1
ATOM 1274 N N . THR A 1 178 ? -9.248 -3.609 3.305 1.00 95.94 178 THR A N 1
ATOM 1275 C CA . THR A 1 178 ? -8.725 -2.512 2.481 1.00 95.94 178 THR A CA 1
ATOM 1276 C C . THR A 1 178 ? -7.192 -2.491 2.507 1.00 95.94 178 THR A C 1
ATOM 1278 O O . THR A 1 178 ? -6.561 -2.385 1.455 1.00 95.94 178 THR A O 1
ATOM 1281 N N . MET A 1 179 ? -6.579 -2.703 3.678 1.00 95.50 179 MET A N 1
ATOM 1282 C CA . MET A 1 179 ? -5.126 -2.818 3.834 1.00 95.50 179 MET A CA 1
ATOM 1283 C C . MET A 1 179 ? -4.562 -3.944 2.969 1.00 95.50 179 MET A C 1
ATOM 1285 O O . MET A 1 179 ? -3.592 -3.743 2.240 1.00 95.50 179 MET A O 1
ATOM 1289 N N . MET A 1 180 ? -5.193 -5.120 3.024 1.00 96.00 180 MET A N 1
ATOM 1290 C CA . MET A 1 180 ? -4.778 -6.289 2.257 1.00 96.00 180 MET A CA 1
ATOM 1291 C C . MET A 1 180 ? -4.809 -6.005 0.752 1.00 96.00 180 MET A C 1
ATOM 1293 O O . MET A 1 180 ? -3.855 -6.335 0.051 1.00 96.00 180 MET A O 1
ATOM 1297 N N . VAL A 1 181 ? -5.855 -5.340 0.251 1.00 95.56 181 VAL A N 1
ATOM 1298 C CA . VAL A 1 181 ? -5.935 -4.927 -1.160 1.00 95.56 181 VAL A CA 1
ATOM 1299 C C . VAL A 1 181 ? -4.810 -3.951 -1.519 1.00 95.56 181 VAL A C 1
ATOM 1301 O O . VAL A 1 181 ? -4.154 -4.140 -2.544 1.00 95.56 181 VAL A O 1
ATOM 1304 N N . GLY A 1 182 ? -4.542 -2.950 -0.675 1.00 94.31 182 GLY A N 1
ATOM 1305 C CA . GLY A 1 182 ? -3.452 -1.991 -0.883 1.00 94.31 182 GLY A CA 1
ATOM 1306 C C . GLY A 1 182 ? -2.080 -2.664 -0.989 1.00 94.31 182 GLY A C 1
ATOM 1307 O O . GLY A 1 182 ? -1.335 -2.401 -1.933 1.00 94.31 182 GLY A O 1
ATOM 1308 N N . VAL A 1 183 ? -1.784 -3.595 -0.079 1.00 94.62 183 VAL A N 1
ATOM 1309 C CA . VAL A 1 183 ? -0.530 -4.367 -0.076 1.00 94.62 183 VAL A CA 1
ATOM 1310 C C . VAL A 1 183 ? -0.437 -5.300 -1.288 1.00 94.62 183 VAL A C 1
ATOM 1312 O O . VAL A 1 183 ? 0.616 -5.403 -1.912 1.00 94.62 183 VAL A O 1
ATOM 1315 N N . LEU A 1 184 ? -1.530 -5.960 -1.684 1.00 95.44 184 LEU A N 1
ATOM 1316 C CA . LEU A 1 184 ? -1.531 -6.819 -2.874 1.00 95.44 184 LEU A CA 1
ATOM 1317 C C . LEU A 1 184 ? -1.278 -6.030 -4.163 1.00 95.44 184 LEU A C 1
ATOM 1319 O O . LEU A 1 184 ? -0.566 -6.520 -5.040 1.00 95.44 184 LEU A O 1
ATOM 1323 N N . LEU A 1 185 ? -1.825 -4.816 -4.279 1.00 94.00 185 LEU A N 1
ATOM 1324 C CA . LEU A 1 185 ? -1.533 -3.924 -5.404 1.00 94.00 185 LEU A CA 1
ATOM 1325 C C . LEU A 1 185 ? -0.050 -3.542 -5.445 1.00 94.00 185 LEU A C 1
ATOM 1327 O O . LEU A 1 185 ? 0.545 -3.538 -6.522 1.00 94.00 185 LEU A O 1
ATOM 1331 N N . GLU A 1 186 ? 0.557 -3.277 -4.288 1.00 93.56 186 GLU A N 1
ATOM 1332 C CA . GLU A 1 186 ? 1.991 -3.003 -4.191 1.00 93.56 186 GLU A CA 1
ATOM 1333 C C . GLU A 1 186 ? 2.839 -4.216 -4.597 1.00 93.56 186 GLU A C 1
ATOM 1335 O O . GLU A 1 186 ? 3.764 -4.076 -5.399 1.00 93.56 186 GLU A O 1
ATOM 1340 N N . ILE A 1 187 ? 2.516 -5.413 -4.098 1.00 93.94 187 ILE A N 1
ATOM 1341 C CA . ILE A 1 187 ? 3.222 -6.649 -4.469 1.00 93.94 187 ILE A CA 1
ATOM 1342 C C . ILE A 1 187 ? 3.094 -6.898 -5.974 1.00 93.94 187 ILE A C 1
ATOM 1344 O O . ILE A 1 187 ? 4.081 -7.230 -6.631 1.00 93.94 187 ILE A O 1
ATOM 1348 N N . ALA A 1 188 ? 1.899 -6.711 -6.539 1.00 92.88 188 ALA A N 1
ATOM 1349 C CA . ALA A 1 188 ? 1.667 -6.868 -7.968 1.00 92.88 188 ALA A CA 1
ATOM 1350 C C . ALA A 1 188 ? 2.506 -5.883 -8.799 1.00 92.88 188 ALA A C 1
ATOM 1352 O O . ALA A 1 188 ? 3.101 -6.298 -9.795 1.00 92.88 188 ALA A O 1
ATOM 1353 N N . ASP A 1 189 ? 2.608 -4.616 -8.382 1.00 91.56 189 ASP A N 1
ATOM 1354 C CA . ASP A 1 189 ? 3.492 -3.642 -9.035 1.00 91.56 189 ASP A CA 1
ATOM 1355 C C . ASP A 1 189 ? 4.961 -4.064 -8.946 1.00 91.56 189 ASP A C 1
ATOM 1357 O O . ASP A 1 189 ? 5.690 -4.022 -9.937 1.00 91.56 189 ASP A O 1
ATOM 1361 N N . ASN A 1 190 ? 5.386 -4.536 -7.772 1.00 91.69 190 ASN A N 1
ATOM 1362 C CA . ASN A 1 190 ? 6.761 -4.961 -7.549 1.00 91.69 190 ASN A CA 1
ATOM 1363 C C . ASN A 1 190 ? 7.132 -6.149 -8.450 1.00 91.69 190 ASN A C 1
ATOM 1365 O O . ASN A 1 190 ? 8.191 -6.142 -9.071 1.00 91.69 190 ASN A O 1
ATOM 1369 N N . LEU A 1 191 ? 6.229 -7.125 -8.594 1.00 91.81 191 LEU A N 1
ATOM 1370 C CA . LEU A 1 191 ? 6.417 -8.276 -9.480 1.00 91.81 191 LEU A CA 1
ATOM 1371 C C . LEU A 1 191 ? 6.498 -7.876 -10.957 1.00 91.81 191 LEU A C 1
ATOM 1373 O O . LEU A 1 191 ? 7.294 -8.453 -11.697 1.00 91.81 191 LEU A O 1
ATOM 1377 N N . LEU A 1 192 ? 5.688 -6.907 -11.392 1.00 89.00 192 LEU A N 1
ATOM 1378 C CA . LEU A 1 192 ? 5.752 -6.386 -12.759 1.00 89.00 192 LEU A CA 1
ATOM 1379 C C . LEU A 1 192 ? 7.067 -5.638 -13.001 1.00 89.00 192 LEU A C 1
ATOM 1381 O O . LEU A 1 192 ? 7.703 -5.849 -14.030 1.00 89.00 192 LEU A O 1
ATOM 1385 N N . SER A 1 193 ? 7.510 -4.834 -12.033 1.00 86.06 193 SER A N 1
ATOM 1386 C CA . SER A 1 193 ? 8.780 -4.111 -12.114 1.00 86.06 193 SER A CA 1
ATOM 1387 C C . SER A 1 193 ? 9.982 -5.057 -12.155 1.00 86.06 193 SER A C 1
ATOM 1389 O O . SER A 1 193 ? 10.937 -4.793 -12.872 1.00 86.06 193 SER A O 1
ATOM 1391 N N . SER A 1 194 ? 9.957 -6.181 -11.434 1.00 88.38 194 SER A N 1
ATOM 1392 C CA . SER A 1 194 ? 11.055 -7.157 -11.484 1.00 88.38 194 SER A CA 1
ATOM 1393 C C . SER A 1 194 ? 11.187 -7.853 -12.841 1.00 88.38 194 SER A C 1
ATOM 1395 O O . SER A 1 194 ? 12.276 -8.304 -13.185 1.00 88.38 194 SER A O 1
ATOM 1397 N N . GLN A 1 195 ? 10.103 -7.964 -13.614 1.00 88.06 195 GLN A N 1
ATOM 1398 C CA . GLN A 1 195 ? 10.158 -8.582 -14.942 1.00 88.06 195 GLN A CA 1
ATOM 1399 C C . GLN A 1 195 ? 10.845 -7.679 -15.968 1.00 88.06 195 GLN A C 1
ATOM 1401 O O . GLN A 1 195 ? 11.592 -8.195 -16.794 1.00 88.06 195 GLN A O 1
ATOM 1406 N N . SER A 1 196 ? 10.640 -6.357 -15.901 1.00 81.75 196 SER A N 1
ATOM 1407 C CA . SER A 1 196 ? 11.310 -5.427 -16.818 1.00 81.75 196 SER A CA 1
ATOM 1408 C C . SER A 1 196 ? 12.820 -5.402 -16.594 1.00 81.75 196 SER A C 1
ATOM 1410 O O . SER A 1 196 ? 13.567 -5.472 -17.561 1.00 81.75 196 SER A O 1
ATOM 1412 N N . PHE A 1 197 ? 13.269 -5.419 -15.334 1.00 84.44 197 PHE A N 1
ATOM 1413 C CA . PHE A 1 197 ? 14.703 -5.445 -15.021 1.00 84.44 197 PHE A CA 1
ATOM 1414 C C . PHE A 1 197 ? 15.411 -6.693 -15.552 1.00 84.44 197 PHE A C 1
ATOM 1416 O O . PHE A 1 197 ? 16.513 -6.592 -16.073 1.00 84.44 197 PHE A O 1
ATOM 1423 N N . ARG A 1 198 ? 14.770 -7.865 -15.475 1.00 89.50 198 ARG A N 1
ATOM 1424 C CA . ARG A 1 198 ? 15.353 -9.103 -16.013 1.00 89.50 198 ARG A CA 1
ATOM 1425 C C . ARG A 1 198 ? 15.512 -9.061 -17.530 1.00 89.50 198 ARG A C 1
ATOM 1427 O O . ARG A 1 198 ? 16.512 -9.538 -18.044 1.00 89.50 198 ARG A O 1
ATOM 1434 N N . ALA A 1 199 ? 14.542 -8.479 -18.234 1.00 84.94 199 ALA A N 1
ATOM 1435 C CA . ALA A 1 199 ? 14.627 -8.333 -19.684 1.00 84.94 199 ALA A CA 1
ATOM 1436 C C . ALA A 1 199 ? 15.763 -7.382 -20.099 1.00 84.94 199 ALA A C 1
ATOM 1438 O O . ALA A 1 199 ? 16.450 -7.649 -21.079 1.00 84.94 199 ALA A O 1
ATOM 1439 N N . GLU A 1 200 ? 15.981 -6.300 -19.345 1.00 82.44 200 GLU A N 1
ATOM 1440 C CA . GLU A 1 200 ? 17.098 -5.374 -19.577 1.00 82.44 200 GLU A CA 1
ATOM 1441 C C . GLU A 1 200 ? 18.457 -6.015 -19.255 1.00 82.44 200 GLU A C 1
ATOM 1443 O O . GLU A 1 200 ? 19.422 -5.814 -19.988 1.00 82.44 200 GLU A O 1
ATOM 1448 N N . GLU A 1 201 ? 18.538 -6.824 -18.197 1.00 92.31 201 GLU A N 1
ATOM 1449 C CA . GLU A 1 201 ? 19.763 -7.541 -17.826 1.00 92.31 201 GLU A CA 1
ATOM 1450 C C . GLU A 1 201 ? 20.175 -8.569 -18.894 1.00 92.31 201 GLU A C 1
ATOM 1452 O O . GLU A 1 201 ? 21.348 -8.632 -19.266 1.00 92.31 201 GLU A O 1
ATOM 1457 N N . GLU A 1 202 ? 19.215 -9.319 -19.446 1.00 93.75 202 GLU A N 1
ATOM 1458 C CA . GLU A 1 202 ? 19.459 -10.257 -20.551 1.00 93.75 202 GLU A CA 1
ATOM 1459 C C . GLU A 1 202 ? 19.936 -9.546 -21.833 1.00 93.75 202 GLU A C 1
ATOM 1461 O O . GLU A 1 202 ? 20.806 -10.061 -22.535 1.00 93.75 202 GLU A O 1
ATOM 1466 N N . ASP A 1 203 ? 19.402 -8.359 -22.145 1.00 89.12 203 ASP A N 1
ATOM 1467 C CA . ASP A 1 203 ? 19.827 -7.573 -23.312 1.00 89.12 203 ASP A CA 1
ATOM 1468 C C . ASP A 1 203 ? 21.256 -7.028 -23.148 1.00 89.12 203 ASP A C 1
ATOM 1470 O O . ASP A 1 203 ? 22.074 -7.103 -24.071 1.00 89.12 203 ASP A O 1
ATOM 1474 N N . LEU A 1 204 ? 21.593 -6.557 -21.942 1.00 91.75 204 LEU A N 1
ATOM 1475 C CA . LEU A 1 204 ? 22.941 -6.098 -21.606 1.00 91.75 204 LEU A CA 1
ATOM 1476 C C . LEU A 1 204 ? 23.973 -7.227 -21.686 1.00 91.75 204 LEU A C 1
ATOM 1478 O O . LEU A 1 204 ? 25.069 -7.004 -22.198 1.00 91.75 204 LEU A O 1
ATOM 1482 N N . GLN A 1 205 ? 23.635 -8.433 -21.221 1.00 95.19 205 GLN A N 1
ATOM 1483 C CA . GLN A 1 205 ? 24.532 -9.588 -21.320 1.00 95.19 205 GLN A CA 1
ATOM 1484 C C . GLN A 1 205 ? 24.856 -9.938 -22.776 1.00 95.19 205 GLN A C 1
ATOM 1486 O O . GLN A 1 205 ? 26.026 -10.126 -23.103 1.00 95.19 205 GLN A O 1
ATOM 1491 N N . ARG A 1 206 ? 23.867 -9.915 -23.678 1.00 94.00 206 ARG A N 1
ATOM 1492 C CA . ARG A 1 206 ? 24.104 -10.154 -25.114 1.00 94.00 206 ARG A CA 1
ATOM 1493 C C . ARG A 1 206 ? 25.045 -9.124 -25.732 1.00 94.00 206 ARG A C 1
ATOM 1495 O O . ARG A 1 206 ? 25.956 -9.486 -26.466 1.00 94.00 206 ARG A O 1
ATOM 1502 N N . HIS A 1 207 ? 24.879 -7.848 -25.385 1.00 93.12 207 HIS A N 1
ATOM 1503 C CA . HIS A 1 207 ? 25.758 -6.782 -25.879 1.00 93.12 207 HIS A CA 1
ATOM 1504 C C . HIS A 1 207 ? 27.201 -6.894 -25.361 1.00 93.12 207 HIS A C 1
ATOM 1506 O O . HIS A 1 207 ? 28.112 -6.333 -25.972 1.00 93.12 207 HIS A O 1
ATOM 1512 N N . ILE A 1 208 ? 27.414 -7.564 -24.223 1.00 95.81 208 ILE A N 1
ATOM 1513 C CA . ILE A 1 208 ? 28.751 -7.857 -23.694 1.00 95.81 208 ILE A CA 1
ATOM 1514 C C . ILE A 1 208 ? 29.367 -9.049 -24.432 1.00 95.81 208 ILE A C 1
ATOM 1516 O O . ILE A 1 208 ? 30.546 -8.991 -24.755 1.00 95.81 208 ILE A O 1
ATOM 1520 N N . GLU A 1 209 ? 28.592 -10.096 -24.724 1.00 96.31 209 GLU A N 1
ATOM 1521 C CA . GLU A 1 209 ? 29.075 -11.293 -25.434 1.00 96.31 209 GLU A CA 1
ATOM 1522 C C . GLU A 1 209 ? 29.421 -11.037 -26.911 1.00 96.31 209 GLU A C 1
ATOM 1524 O O . GLU A 1 209 ? 30.246 -11.747 -27.482 1.00 96.31 209 GLU A O 1
ATOM 1529 N N . GLU A 1 210 ? 28.817 -10.025 -27.536 1.00 94.69 210 GLU A N 1
ATOM 1530 C CA . GLU A 1 210 ? 29.097 -9.644 -28.928 1.00 94.69 210 GLU A CA 1
ATOM 1531 C C . GLU A 1 210 ? 30.358 -8.771 -29.108 1.00 94.69 210 GLU A C 1
ATOM 1533 O O . GLU A 1 210 ? 30.719 -8.455 -30.245 1.00 94.69 210 GLU A O 1
ATOM 1538 N N . LYS A 1 211 ? 31.026 -8.364 -28.020 1.00 87.62 211 LYS A N 1
ATOM 1539 C CA . LYS A 1 211 ? 32.248 -7.540 -28.050 1.00 87.62 211 LYS A CA 1
ATOM 1540 C C . LYS A 1 211 ? 33.510 -8.348 -27.786 1.00 87.62 211 LYS A C 1
ATOM 1542 O O . LYS A 1 211 ? 34.510 -8.055 -28.481 1.00 87.62 211 LYS A O 1
#